Protein AF-A0A966MTU2-F1 (afdb_monomer_lite)

pLDDT: mean 88.61, std 11.37, range [44.19, 98.62]

Radius of gyration: 19.57 Å; chains: 1; bounding box: 51×42×56 Å

Secondary structure (DSSP, 8-state):
-HHHHHHTT--TTSHHHHHHHHHHHHHTT----TTTTGGG--TT--HHHHHHHHHHHHHHHHHHHHHTT-TT-HHHHHHHHHHHHHHHHHHTSHHHH--EEEETTEEEE-TT----BHHHHHHHHT-HHHHHHTHHHHHHHHHHHTSBPPSS--EEEETTEEEE-TTB--SBTT-STTHHHH-HHHHHHHHHHHHHHT-GGG-HHHHHHHHHHHHTB-TTS-B---TT----SS--TTTTTTS--S-TTGGGSS-HHHHHHHHHHHHHHHHHHHTT------

Structure (mmCIF, N/CA/C/O backbone):
data_AF-A0A966MTU2-F1
#
_entry.id   AF-A0A966MTU2-F1
#
loop_
_atom_site.group_PDB
_atom_site.id
_atom_site.type_symbol
_atom_site.label_atom_id
_atom_site.label_alt_id
_atom_site.label_comp_id
_atom_site.label_asym_id
_atom_site.label_entity_id
_atom_site.label_seq_id
_atom_site.pdbx_PDB_ins_code
_atom_site.Cartn_x
_atom_site.Cartn_y
_atom_site.Cartn_z
_atom_site.occupancy
_atom_site.B_iso_or_equiv
_atom_site.auth_seq_id
_atom_site.auth_comp_id
_atom_site.auth_asym_id
_atom_site.auth_atom_id
_atom_site.pdbx_PDB_model_num
ATOM 1 N N . ALA A 1 1 ? 9.196 10.355 0.618 1.00 82.88 1 ALA A N 1
ATOM 2 C CA . ALA A 1 1 ? 10.618 10.498 0.230 1.00 82.88 1 ALA A CA 1
ATOM 3 C C . ALA A 1 1 ? 11.445 9.242 0.524 1.00 82.88 1 ALA A C 1
ATOM 5 O O . ALA A 1 1 ? 11.932 8.662 -0.430 1.00 82.88 1 ALA A O 1
ATOM 6 N N . PHE A 1 2 ? 11.554 8.769 1.777 1.00 92.56 2 PHE A N 1
ATOM 7 C CA . PHE A 1 2 ? 12.393 7.607 2.150 1.00 92.56 2 PHE A CA 1
ATOM 8 C C . PHE A 1 2 ? 12.240 6.377 1.232 1.00 92.56 2 PHE A C 1
ATOM 10 O O . PHE A 1 2 ? 13.218 5.938 0.643 1.00 92.56 2 PHE A O 1
ATOM 17 N N . ARG A 1 3 ? 11.006 5.887 1.021 1.00 94.00 3 ARG A N 1
ATOM 18 C CA . ARG A 1 3 ? 10.719 4.767 0.099 1.00 94.00 3 ARG A CA 1
ATOM 19 C C . ARG A 1 3 ? 11.229 5.012 -1.327 1.00 94.00 3 ARG A C 1
ATOM 21 O O . ARG A 1 3 ? 11.766 4.109 -1.942 1.00 94.00 3 ARG A O 1
ATOM 28 N N . ARG A 1 4 ? 11.095 6.240 -1.839 1.00 91.88 4 ARG A N 1
ATOM 29 C CA . ARG A 1 4 ? 11.579 6.597 -3.180 1.00 91.88 4 ARG A CA 1
ATOM 30 C C . ARG A 1 4 ? 13.105 6.595 -3.245 1.00 91.88 4 ARG A C 1
ATOM 32 O O . ARG A 1 4 ? 13.660 6.170 -4.242 1.00 91.88 4 ARG A O 1
ATOM 39 N N . LEU A 1 5 ? 13.785 7.048 -2.190 1.00 92.31 5 LEU A N 1
ATOM 40 C CA . LEU A 1 5 ? 15.248 6.988 -2.125 1.00 92.31 5 LEU A CA 1
ATOM 41 C C . LEU A 1 5 ? 15.745 5.536 -2.147 1.00 92.31 5 LEU A C 1
ATOM 43 O O . LEU A 1 5 ? 16.709 5.252 -2.851 1.00 92.31 5 LEU A O 1
ATOM 47 N N . LEU A 1 6 ? 15.047 4.616 -1.466 1.00 92.50 6 LEU A N 1
ATOM 48 C CA . LEU A 1 6 ? 15.330 3.177 -1.570 1.00 92.50 6 LEU A CA 1
ATOM 49 C C . LEU A 1 6 ? 15.179 2.673 -3.012 1.00 92.50 6 LEU A C 1
ATOM 51 O O . LEU A 1 6 ? 16.058 1.980 -3.510 1.00 92.50 6 LEU A O 1
ATOM 55 N N . GLU A 1 7 ? 14.097 3.053 -3.695 1.00 91.62 7 GLU A N 1
ATOM 56 C CA . GLU A 1 7 ? 13.858 2.682 -5.100 1.00 91.62 7 GLU A CA 1
ATOM 57 C C . GLU A 1 7 ? 14.899 3.273 -6.063 1.00 91.62 7 GLU A C 1
ATOM 59 O O . GLU A 1 7 ? 15.238 2.657 -7.067 1.00 91.62 7 GLU A O 1
ATOM 64 N N . LEU A 1 8 ? 15.461 4.437 -5.729 1.00 90.44 8 LEU A N 1
ATOM 65 C CA . LEU A 1 8 ? 16.579 5.054 -6.446 1.00 90.44 8 LEU A CA 1
ATOM 66 C C . LEU A 1 8 ? 17.945 4.438 -6.090 1.00 90.44 8 LEU A C 1
ATOM 68 O O . LEU A 1 8 ? 18.969 4.923 -6.566 1.00 90.44 8 LEU A O 1
ATOM 72 N N . GLY A 1 9 ? 17.983 3.402 -5.248 1.00 89.88 9 GLY A N 1
ATOM 73 C CA . GLY A 1 9 ? 19.209 2.696 -4.877 1.00 89.88 9 GLY A CA 1
ATOM 74 C C . GLY A 1 9 ? 20.093 3.438 -3.873 1.00 89.88 9 GLY A C 1
ATOM 75 O O . GLY A 1 9 ? 21.284 3.143 -3.788 1.00 89.88 9 GLY A O 1
ATOM 76 N N . TRP A 1 10 ? 19.550 4.401 -3.118 1.00 92.00 10 TRP A N 1
ATOM 77 C CA . TRP A 1 10 ? 20.312 5.053 -2.052 1.00 92.00 10 TRP A CA 1
ATOM 78 C C . TRP A 1 10 ? 20.693 4.053 -0.962 1.00 92.00 10 TRP A C 1
ATOM 80 O O . TRP A 1 10 ? 19.855 3.281 -0.493 1.00 92.00 10 TRP A O 1
ATOM 90 N N . ASP A 1 11 ? 21.945 4.135 -0.513 1.00 92.62 11 ASP A N 1
ATOM 91 C CA . ASP A 1 11 ? 22.436 3.325 0.594 1.00 92.62 11 ASP A CA 1
ATOM 92 C C . ASP A 1 11 ? 21.661 3.639 1.882 1.00 92.62 11 ASP A C 1
ATOM 94 O O . ASP A 1 11 ? 21.541 4.790 2.314 1.00 92.62 11 ASP A O 1
ATOM 98 N N . ILE A 1 12 ? 21.145 2.588 2.511 1.00 91.56 12 ILE A N 1
ATOM 99 C CA . ILE A 1 12 ? 20.382 2.654 3.752 1.00 91.56 12 ILE A CA 1
ATOM 100 C C . ILE A 1 12 ? 21.222 3.121 4.947 1.00 91.56 12 ILE A C 1
ATOM 102 O O . ILE A 1 12 ? 20.670 3.680 5.901 1.00 91.56 12 ILE A O 1
ATOM 106 N N . GLU A 1 13 ? 22.542 2.946 4.882 1.00 92.69 13 GLU A N 1
ATOM 107 C CA . GLU A 1 13 ? 23.486 3.418 5.896 1.00 92.69 13 GLU A CA 1
ATOM 108 C C . GLU A 1 13 ? 23.979 4.851 5.629 1.00 92.69 13 GLU A C 1
ATOM 110 O O . GLU A 1 13 ? 24.727 5.414 6.432 1.00 92.69 13 GLU A O 1
ATOM 115 N N . ALA A 1 14 ? 23.516 5.507 4.556 1.00 93.50 14 ALA A N 1
ATOM 116 C CA . ALA A 1 14 ? 23.824 6.913 4.318 1.00 93.50 14 ALA A CA 1
ATOM 117 C C . ALA A 1 14 ? 23.303 7.798 5.476 1.00 93.50 14 ALA A C 1
ATOM 119 O O . ALA A 1 14 ? 22.197 7.567 5.979 1.00 93.50 14 ALA A O 1
ATOM 120 N N . PRO A 1 15 ? 24.013 8.873 5.879 1.00 92.44 15 PRO A N 1
ATOM 121 C CA . PRO A 1 15 ? 23.653 9.670 7.060 1.00 92.44 15 PRO A CA 1
ATOM 122 C C . PRO A 1 15 ? 22.199 10.173 7.092 1.00 92.44 15 PRO A C 1
ATOM 124 O O . PRO A 1 15 ? 21.544 10.123 8.136 1.00 92.44 15 PRO A O 1
ATOM 127 N N . GLY A 1 16 ? 21.665 10.615 5.947 1.00 90.12 16 GLY A N 1
ATOM 128 C CA . GLY A 1 16 ? 20.267 11.052 5.829 1.00 90.12 16 GLY A CA 1
ATOM 129 C C . GLY A 1 16 ? 19.257 9.906 5.974 1.00 90.12 16 GLY A C 1
ATOM 130 O O . GLY A 1 16 ? 18.207 10.072 6.608 1.00 90.12 16 GLY A O 1
ATOM 131 N N . MET A 1 17 ? 19.596 8.721 5.461 1.00 94.19 17 MET A N 1
ATOM 132 C CA . MET A 1 17 ? 18.783 7.511 5.603 1.00 94.19 17 MET A CA 1
ATOM 133 C C . MET A 1 17 ? 18.789 7.024 7.054 1.00 94.19 17 MET A C 1
ATOM 135 O O . MET A 1 17 ? 17.722 6.748 7.602 1.00 94.19 17 MET A O 1
ATOM 139 N N . LEU A 1 18 ? 19.942 7.049 7.730 1.00 93.94 18 LEU A N 1
ATOM 140 C CA . LEU A 1 18 ? 20.069 6.740 9.159 1.00 93.94 18 LEU A CA 1
ATOM 141 C C . LEU A 1 18 ? 19.229 7.665 10.041 1.00 93.94 18 LEU A C 1
ATOM 143 O O . LEU A 1 18 ? 18.520 7.201 10.940 1.00 93.94 18 LEU A O 1
ATOM 147 N N . ALA A 1 19 ? 19.301 8.976 9.799 1.00 91.19 19 ALA A N 1
ATOM 148 C CA . ALA A 1 19 ? 18.514 9.958 10.537 1.00 91.19 19 ALA A CA 1
ATOM 149 C C . ALA A 1 19 ? 17.012 9.696 10.382 1.00 91.19 19 ALA A C 1
ATOM 151 O O . ALA A 1 19 ? 16.299 9.618 11.383 1.00 91.19 19 ALA A O 1
ATOM 152 N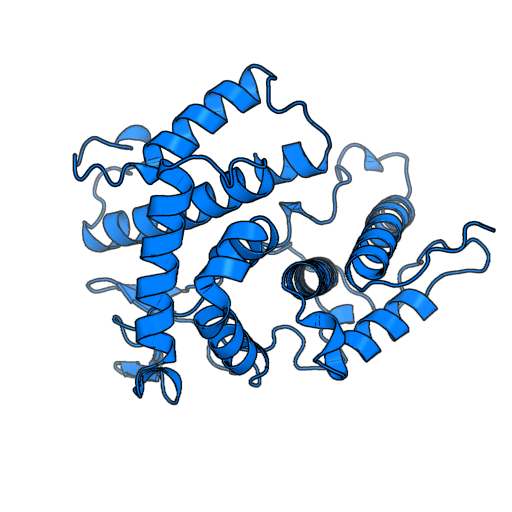 N . THR A 1 20 ? 16.562 9.464 9.148 1.00 92.06 20 THR A N 1
ATOM 153 C CA . THR A 1 20 ? 15.157 9.164 8.851 1.00 92.06 20 THR A CA 1
ATOM 154 C C . THR A 1 20 ? 14.726 7.838 9.478 1.00 92.06 20 THR A C 1
ATOM 156 O O . THR A 1 20 ? 13.697 7.781 10.145 1.00 92.06 20 THR A O 1
ATOM 159 N N . ARG A 1 21 ? 15.543 6.784 9.364 1.00 93.75 21 ARG A N 1
ATOM 160 C CA . ARG A 1 21 ? 15.293 5.460 9.955 1.00 93.75 21 ARG A CA 1
ATOM 161 C C . ARG A 1 21 ? 15.041 5.538 11.459 1.00 93.75 21 ARG A C 1
ATOM 163 O O . ARG A 1 21 ? 14.124 4.891 11.959 1.00 93.75 21 ARG A O 1
ATOM 170 N N . ARG A 1 22 ? 15.818 6.348 12.190 1.00 90.69 22 ARG A N 1
ATOM 171 C CA . ARG A 1 22 ? 15.606 6.559 13.634 1.00 90.69 22 ARG A CA 1
ATOM 172 C C . ARG A 1 22 ? 14.228 7.147 13.927 1.00 90.69 22 ARG A C 1
ATOM 174 O O . ARG A 1 22 ? 13.573 6.683 14.853 1.00 90.69 22 ARG A O 1
ATOM 181 N N . VAL A 1 23 ? 13.786 8.128 13.141 1.00 89.31 23 VAL A N 1
ATOM 182 C CA . VAL A 1 23 ? 12.443 8.717 13.275 1.00 89.31 23 VAL A CA 1
ATOM 183 C C . VAL A 1 23 ? 11.366 7.674 12.970 1.00 89.31 23 VAL A C 1
ATOM 185 O O . VAL A 1 23 ? 10.443 7.513 13.762 1.00 89.31 23 VAL A O 1
ATOM 188 N N . LEU A 1 24 ? 11.521 6.894 11.896 1.00 92.88 24 LEU A N 1
ATOM 189 C CA . LEU A 1 24 ? 10.568 5.839 11.534 1.00 92.88 24 LEU A CA 1
ATOM 190 C C . LEU A 1 24 ? 10.413 4.790 12.643 1.00 92.88 24 LEU A C 1
ATOM 192 O O . LEU A 1 24 ? 9.293 4.438 12.998 1.00 92.88 24 LEU A O 1
ATOM 196 N N . PHE A 1 25 ? 11.510 4.324 13.245 1.00 92.81 25 PHE A N 1
ATOM 197 C CA . PHE A 1 25 ? 11.422 3.375 14.359 1.00 92.81 25 PHE A CA 1
ATOM 198 C C . PHE A 1 25 ? 10.803 3.978 15.622 1.00 92.81 25 PHE A C 1
ATOM 200 O O . PHE A 1 25 ? 10.122 3.262 16.353 1.00 92.81 25 PHE A O 1
ATOM 207 N N . ARG A 1 26 ? 11.010 5.275 15.883 1.00 88.62 26 ARG A N 1
ATOM 208 C CA . ARG A 1 26 ? 10.341 5.968 16.996 1.00 88.62 26 ARG A CA 1
ATOM 209 C C . ARG A 1 26 ? 8.828 6.004 16.806 1.00 88.62 26 ARG A C 1
ATOM 211 O O . ARG A 1 26 ? 8.109 5.793 17.775 1.00 88.62 26 ARG A O 1
ATOM 218 N N . LEU A 1 27 ? 8.342 6.181 15.573 1.00 88.69 27 LEU A N 1
ATOM 219 C CA . LEU A 1 27 ? 6.905 6.125 15.279 1.00 88.69 27 LEU A CA 1
ATOM 220 C C . LEU A 1 27 ? 6.289 4.785 15.716 1.00 88.69 27 LEU A C 1
ATOM 222 O O . LEU A 1 27 ? 5.199 4.768 16.290 1.00 88.69 27 LEU A O 1
ATOM 226 N N . LEU A 1 28 ? 7.005 3.673 15.518 1.00 90.62 28 LEU A N 1
ATOM 227 C CA . LEU A 1 28 ? 6.513 2.327 15.841 1.00 90.62 28 LEU A CA 1
ATOM 228 C C . LEU A 1 28 ? 6.396 2.024 17.340 1.00 90.62 28 LEU A C 1
ATOM 230 O O . LEU A 1 28 ? 5.728 1.054 17.704 1.00 90.62 28 LEU A O 1
ATOM 234 N N . ALA A 1 29 ? 7.036 2.821 18.200 1.00 77.62 29 ALA A N 1
ATOM 235 C CA . ALA A 1 29 ? 7.094 2.566 19.637 1.00 77.62 29 ALA A CA 1
ATOM 236 C C . ALA A 1 29 ? 5.737 2.719 20.351 1.00 77.62 29 ALA A C 1
ATOM 238 O O . ALA A 1 29 ? 5.632 2.317 21.501 1.00 77.62 29 ALA A O 1
ATOM 239 N N . GLU A 1 30 ? 4.710 3.266 19.681 1.00 66.88 30 GLU A N 1
ATOM 240 C CA . GLU A 1 30 ? 3.389 3.555 20.274 1.00 66.88 30 GLU A CA 1
ATOM 241 C C . GLU A 1 30 ? 3.473 4.310 21.606 1.00 66.88 30 GLU A C 1
ATOM 243 O O . GLU A 1 30 ? 2.631 4.142 22.484 1.00 66.88 30 GLU A O 1
ATOM 248 N N . ASP A 1 31 ? 4.469 5.190 21.734 1.00 64.56 31 ASP A N 1
ATOM 249 C CA . ASP A 1 31 ? 4.516 6.095 22.870 1.00 64.56 31 ASP A CA 1
ATOM 250 C C . ASP A 1 31 ? 3.248 6.961 22.861 1.00 64.56 31 ASP A C 1
ATOM 252 O O . ASP A 1 31 ? 2.886 7.568 21.839 1.00 64.56 31 ASP A O 1
ATOM 256 N N . ASN A 1 32 ? 2.549 6.938 23.993 1.00 56.75 32 ASN A N 1
ATOM 257 C CA . ASN A 1 32 ? 1.363 7.745 24.241 1.00 56.75 32 ASN A CA 1
ATOM 258 C C . ASN A 1 32 ? 1.737 9.137 24.746 1.00 56.75 32 ASN A C 1
ATOM 260 O O . ASN A 1 32 ? 0.838 9.951 24.956 1.00 56.75 32 ASN A O 1
ATOM 264 N N . ASP A 1 33 ? 3.032 9.417 24.933 1.00 61.00 33 ASP A N 1
ATOM 265 C CA . ASP A 1 33 ? 3.508 10.741 25.283 1.00 61.00 33 ASP A CA 1
ATOM 266 C C . ASP A 1 33 ? 2.945 11.767 24.274 1.00 61.00 33 ASP A C 1
ATOM 268 O O . ASP A 1 33 ? 3.196 11.681 23.060 1.00 61.00 33 ASP A O 1
ATOM 272 N N . PRO A 1 34 ? 2.138 12.740 24.737 1.00 55.12 34 PRO A N 1
ATOM 273 C CA . PRO A 1 34 ? 1.573 13.767 23.870 1.00 55.12 34 PRO A CA 1
ATOM 274 C C . PRO A 1 34 ? 2.664 14.605 23.191 1.00 55.12 34 PRO A C 1
ATOM 276 O O . PRO A 1 34 ? 2.407 15.173 22.125 1.00 55.12 34 PRO A O 1
ATOM 279 N N . THR A 1 35 ? 3.875 14.635 23.758 1.00 59.03 35 THR A N 1
ATOM 280 C CA . THR A 1 35 ? 5.053 15.314 23.214 1.00 59.03 35 THR A CA 1
ATOM 281 C C . THR A 1 35 ? 5.800 14.499 22.158 1.00 59.03 35 THR A C 1
ATOM 283 O O . THR A 1 35 ? 6.556 15.078 21.376 1.00 59.03 35 THR A O 1
ATOM 286 N N . LEU A 1 36 ? 5.564 13.183 22.062 1.00 60.16 36 LEU A N 1
ATOM 287 C CA . LEU A 1 36 ? 6.135 12.368 20.994 1.00 60.16 36 LEU A CA 1
ATOM 288 C C . LEU A 1 36 ? 5.567 12.863 19.656 1.00 60.16 36 LEU A C 1
ATOM 290 O O . LEU A 1 36 ? 4.357 12.799 19.430 1.00 60.16 36 LEU A O 1
ATOM 294 N N . LEU A 1 37 ? 6.441 13.342 18.765 1.00 62.06 37 LEU A N 1
ATOM 295 C CA . LEU A 1 37 ? 6.080 14.006 17.505 1.00 62.06 37 LEU A CA 1
ATOM 296 C C . LEU A 1 37 ? 5.418 15.380 17.687 1.00 62.06 37 LEU A C 1
ATOM 298 O O . LEU A 1 37 ? 4.658 15.806 16.816 1.00 62.06 37 LEU A O 1
ATOM 302 N N . ALA A 1 38 ? 5.666 16.082 18.797 1.00 59.91 38 ALA A N 1
ATOM 303 C CA . ALA A 1 38 ? 5.213 17.464 18.973 1.00 59.91 38 ALA A CA 1
ATOM 304 C C . ALA A 1 38 ? 5.687 18.373 17.830 1.00 59.91 38 ALA A C 1
ATOM 306 O O . ALA A 1 38 ? 4.968 19.284 17.435 1.00 59.91 38 ALA A O 1
ATOM 307 N N . GLU A 1 39 ? 6.848 18.082 17.240 1.00 59.19 39 GLU A N 1
ATOM 308 C CA . GLU A 1 39 ? 7.370 18.761 16.054 1.00 59.19 39 GLU A CA 1
ATOM 309 C C . GLU A 1 39 ? 6.503 18.576 14.799 1.00 59.19 39 GLU A C 1
ATOM 311 O O . GLU A 1 39 ? 6.594 19.372 13.867 1.00 59.19 39 GLU A O 1
ATOM 316 N N . LEU A 1 40 ? 5.659 17.540 14.774 1.00 62.56 40 LEU A N 1
ATOM 317 C CA . LEU A 1 40 ? 4.684 17.279 13.716 1.00 62.56 40 LEU A CA 1
ATOM 318 C C . LEU A 1 40 ? 3.262 17.701 14.110 1.00 62.56 40 LEU A C 1
ATOM 320 O O . LEU A 1 40 ? 2.347 17.466 13.326 1.00 62.56 40 LEU A O 1
ATOM 324 N N . ARG A 1 41 ? 3.055 18.277 15.306 1.00 67.12 41 ARG A N 1
ATOM 325 C CA . ARG A 1 41 ? 1.744 18.726 15.792 1.00 67.12 41 ARG A CA 1
ATOM 326 C C . ARG A 1 41 ? 1.536 20.206 15.440 1.00 67.12 41 ARG A C 1
ATOM 328 O O . ARG A 1 41 ? 2.211 21.059 16.019 1.00 67.12 41 ARG A O 1
ATOM 335 N N . PRO A 1 42 ? 0.595 20.542 14.545 1.00 58.84 42 PRO A N 1
ATOM 336 C CA . PRO A 1 42 ? 0.178 21.922 14.340 1.00 58.84 42 PRO A CA 1
ATOM 337 C C . PRO A 1 42 ? -0.445 22.518 15.619 1.00 58.84 42 PRO A C 1
ATOM 339 O O . PRO A 1 42 ? -1.060 21.800 16.416 1.00 58.84 42 PRO A O 1
ATOM 342 N N . PRO A 1 43 ? -0.288 23.831 15.861 1.00 58.50 43 PRO A N 1
ATOM 343 C CA . PRO A 1 43 ? -0.911 24.489 17.004 1.00 58.50 43 PRO A CA 1
ATOM 344 C C . PRO A 1 43 ? -2.439 24.549 16.843 1.00 58.50 43 PRO A C 1
ATOM 346 O O . PRO A 1 43 ? -2.930 25.011 15.819 1.00 58.50 43 PRO A O 1
ATOM 349 N N . GLY A 1 44 ? -3.182 24.153 17.885 1.00 65.50 44 GLY A N 1
ATOM 350 C CA . GLY A 1 44 ? -4.650 24.261 17.932 1.00 65.50 44 GLY A CA 1
ATOM 351 C C . GLY A 1 44 ? -5.432 23.049 17.411 1.00 65.50 44 GLY A C 1
ATOM 352 O O . GLY A 1 44 ? -6.649 23.142 17.296 1.00 65.50 44 GLY A O 1
ATOM 353 N N . ASP A 1 45 ? -4.760 21.932 17.124 1.00 74.88 45 ASP A N 1
ATOM 354 C CA . ASP A 1 45 ? -5.402 20.756 16.529 1.00 74.88 45 ASP A CA 1
ATOM 355 C C . ASP A 1 45 ? -6.234 19.910 17.506 1.00 74.88 45 ASP A C 1
ATOM 357 O O . ASP A 1 45 ? -5.841 19.667 18.655 1.00 74.88 45 ASP A O 1
ATOM 361 N N . ASP A 1 46 ? -7.344 19.403 16.964 1.00 84.69 46 ASP A N 1
ATOM 362 C CA . ASP A 1 46 ? -8.270 18.435 17.552 1.00 84.69 46 ASP A CA 1
ATOM 363 C C . ASP A 1 46 ? -7.588 17.087 17.864 1.00 84.69 46 ASP A C 1
ATOM 365 O O . ASP A 1 46 ? -6.835 16.539 17.051 1.00 84.69 46 ASP A O 1
ATOM 369 N N . GLU A 1 47 ? -7.844 16.536 19.054 1.00 82.88 47 GLU A N 1
ATOM 370 C CA . GLU A 1 47 ? -7.162 15.330 19.536 1.00 82.88 47 GLU A CA 1
ATOM 371 C C . GLU A 1 47 ? -7.464 14.075 18.706 1.00 82.88 47 GLU A C 1
ATOM 373 O O . GLU A 1 47 ? -6.570 13.234 18.531 1.00 82.88 47 GLU A O 1
ATOM 378 N N . ASP A 1 48 ? -8.677 13.941 18.167 1.00 85.81 48 ASP A N 1
ATOM 379 C CA . ASP A 1 48 ? -9.059 12.777 17.366 1.00 85.81 48 ASP A CA 1
ATOM 380 C C . ASP A 1 48 ? -8.368 12.811 16.001 1.00 85.81 48 ASP A C 1
ATOM 382 O O . ASP A 1 48 ? -7.847 11.786 15.544 1.00 85.81 48 ASP A O 1
ATOM 386 N N . LEU A 1 49 ? -8.255 13.995 15.390 1.00 84.38 49 LEU A N 1
ATOM 387 C CA . LEU A 1 49 ? -7.498 14.182 14.148 1.00 84.38 49 LEU A CA 1
ATOM 388 C C . LEU A 1 49 ? -6.005 13.898 14.344 1.00 84.38 49 LEU A C 1
ATOM 390 O O . LEU A 1 49 ? -5.395 13.210 13.519 1.00 84.38 49 LEU A O 1
ATOM 394 N N . VAL A 1 50 ? -5.414 14.351 15.455 1.00 83.88 50 VAL A N 1
ATOM 395 C CA . VAL A 1 50 ? -4.005 14.061 15.777 1.00 83.88 50 VAL A CA 1
ATOM 396 C C . VAL A 1 50 ? -3.795 12.562 15.976 1.00 83.88 50 VAL A C 1
ATOM 398 O O . VAL A 1 50 ? -2.832 11.995 15.448 1.00 83.88 50 VAL A O 1
ATOM 401 N N . ARG A 1 51 ? -4.684 11.890 16.717 1.00 83.25 51 ARG A N 1
ATOM 402 C CA . ARG A 1 51 ? -4.600 10.439 16.939 1.00 83.25 51 ARG A CA 1
ATOM 403 C C . ARG A 1 51 ? -4.701 9.678 15.619 1.00 83.25 51 ARG A C 1
ATOM 405 O O . ARG A 1 51 ? -3.876 8.795 15.374 1.00 83.25 51 ARG A O 1
ATOM 412 N N . HIS A 1 52 ? -5.653 10.051 14.766 1.00 86.56 52 HIS A N 1
ATOM 413 C CA . HIS A 1 52 ? -5.834 9.474 13.433 1.00 86.56 52 HIS A CA 1
ATOM 414 C C . HIS A 1 52 ? -4.591 9.659 12.558 1.00 86.56 52 HIS A C 1
ATOM 416 O O . HIS A 1 52 ? -4.018 8.684 12.071 1.00 86.56 52 HIS A O 1
ATOM 422 N N . GLY A 1 53 ? -4.091 10.892 12.442 1.00 86.69 53 GLY A N 1
ATOM 423 C CA . GLY A 1 53 ? -2.882 11.199 11.676 1.00 86.69 53 GLY A CA 1
ATOM 424 C C . GLY A 1 53 ? -1.655 10.425 12.165 1.00 86.69 53 GLY A C 1
ATOM 425 O O . GLY A 1 53 ? -0.891 9.889 11.360 1.00 86.69 53 GLY A O 1
ATOM 426 N N . ARG A 1 54 ? -1.484 10.276 13.486 1.00 85.19 54 ARG A N 1
ATOM 427 C CA . ARG A 1 54 ? -0.401 9.464 14.068 1.00 85.19 54 ARG A CA 1
ATOM 428 C C . ARG A 1 54 ? -0.517 7.991 13.682 1.00 85.19 54 ARG A C 1
ATOM 430 O O . ARG A 1 54 ? 0.505 7.379 13.382 1.00 85.19 54 ARG A O 1
ATOM 437 N N . LEU A 1 55 ? -1.717 7.410 13.677 1.00 87.00 55 LEU A N 1
ATOM 438 C CA . LEU A 1 55 ? -1.916 6.022 13.239 1.00 87.00 55 LEU A CA 1
ATOM 439 C C . LEU A 1 55 ? -1.510 5.838 11.772 1.00 87.00 55 LEU A C 1
ATOM 441 O O . LEU A 1 55 ? -0.747 4.919 11.470 1.00 87.00 55 LEU A O 1
ATOM 445 N N . LEU A 1 56 ? -1.900 6.765 10.896 1.00 90.12 56 LEU A N 1
ATOM 446 C CA . LEU A 1 56 ? -1.493 6.750 9.487 1.00 90.12 56 LEU A CA 1
ATOM 447 C C . LEU A 1 56 ? 0.025 6.854 9.314 1.00 90.12 56 LEU A C 1
ATOM 449 O O . LEU A 1 56 ? 0.622 6.099 8.545 1.00 90.12 56 LEU A O 1
ATOM 453 N N . LEU A 1 57 ? 0.678 7.747 10.064 1.00 90.00 57 LEU A N 1
ATOM 454 C CA . LEU A 1 57 ? 2.137 7.881 10.036 1.00 90.00 57 LEU A CA 1
ATOM 455 C C . LEU A 1 57 ? 2.842 6.608 10.515 1.00 90.00 57 LEU A C 1
ATOM 457 O O . LEU A 1 57 ? 3.879 6.243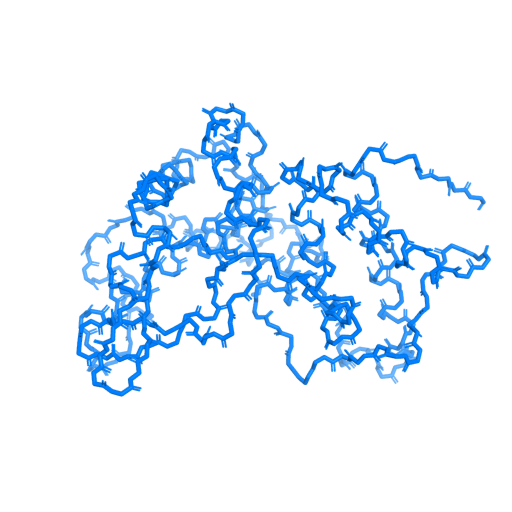 9.960 1.00 90.00 57 LEU A O 1
ATOM 461 N N . ARG A 1 58 ? 2.285 5.906 11.508 1.00 91.44 58 ARG A N 1
ATOM 462 C CA . ARG A 1 58 ? 2.818 4.620 11.989 1.00 91.44 58 ARG A CA 1
ATOM 463 C C . ARG A 1 58 ? 2.710 3.531 10.931 1.00 91.44 58 ARG A C 1
ATOM 465 O O . ARG A 1 58 ? 3.684 2.815 10.711 1.00 91.44 58 ARG A O 1
ATOM 472 N N . GLU A 1 59 ? 1.575 3.440 10.245 1.00 94.31 59 GLU A N 1
ATOM 473 C CA . GLU A 1 59 ? 1.398 2.516 9.119 1.00 94.31 59 GLU A CA 1
ATOM 474 C C . GLU A 1 59 ? 2.378 2.808 7.985 1.00 94.31 59 GLU A C 1
ATOM 476 O O . GLU A 1 59 ? 3.068 1.909 7.497 1.00 94.31 59 GLU A O 1
ATOM 481 N N . ALA A 1 60 ? 2.507 4.080 7.607 1.00 94.62 60 ALA A N 1
ATOM 482 C CA . ALA A 1 60 ? 3.452 4.510 6.587 1.00 94.62 60 ALA A CA 1
ATOM 483 C C . ALA A 1 60 ? 4.911 4.223 6.989 1.00 94.62 60 ALA A C 1
ATOM 485 O O . ALA A 1 60 ? 5.715 3.822 6.143 1.00 94.62 60 ALA A O 1
ATOM 486 N N . ALA A 1 61 ? 5.257 4.381 8.270 1.00 95.50 61 ALA A N 1
ATOM 487 C CA . ALA A 1 61 ? 6.584 4.072 8.791 1.00 95.50 61 ALA A CA 1
ATOM 488 C C . ALA A 1 61 ? 6.879 2.571 8.785 1.00 95.50 61 ALA A C 1
ATOM 490 O O . ALA A 1 61 ? 7.962 2.170 8.357 1.00 95.50 61 ALA A O 1
ATOM 491 N N . ALA A 1 62 ? 5.915 1.745 9.195 1.00 97.19 62 ALA A N 1
ATOM 492 C CA . ALA A 1 62 ? 6.034 0.293 9.140 1.00 97.19 62 ALA A CA 1
ATOM 493 C C . ALA A 1 62 ? 6.230 -0.188 7.693 1.00 97.19 62 ALA A C 1
ATOM 495 O O . ALA A 1 62 ? 7.153 -0.947 7.408 1.00 97.19 62 ALA A O 1
ATOM 496 N N . CYS A 1 63 ? 5.446 0.353 6.756 1.00 97.12 63 CYS A N 1
ATOM 497 C CA . CYS A 1 63 ? 5.611 0.138 5.319 1.00 97.12 63 CYS A CA 1
ATOM 498 C C . CYS A 1 63 ? 7.018 0.506 4.821 1.00 97.12 63 CYS A C 1
ATOM 500 O O . CYS A 1 63 ? 7.661 -0.291 4.137 1.00 97.12 63 CYS A O 1
ATOM 502 N N . ALA A 1 64 ? 7.521 1.688 5.183 1.00 97.00 64 ALA A N 1
ATOM 503 C CA . ALA A 1 64 ? 8.844 2.147 4.769 1.00 97.00 64 ALA A CA 1
ATOM 504 C C . ALA A 1 64 ? 9.981 1.273 5.326 1.00 97.00 64 ALA A C 1
ATOM 506 O O . ALA A 1 64 ? 10.927 0.971 4.602 1.00 97.00 64 ALA A O 1
ATOM 507 N N . LEU A 1 65 ? 9.885 0.854 6.591 1.00 97.81 65 LEU A N 1
ATOM 508 C CA . LEU A 1 65 ? 10.875 -0.005 7.247 1.00 97.81 65 LEU A CA 1
ATOM 509 C C . LEU A 1 65 ? 10.853 -1.440 6.706 1.00 97.81 65 LEU A C 1
ATOM 511 O O . LEU A 1 65 ? 11.916 -2.029 6.519 1.00 97.81 65 LEU A O 1
ATOM 515 N N . ALA A 1 66 ? 9.670 -1.977 6.398 1.00 97.94 66 ALA A N 1
ATOM 516 C CA . ALA A 1 66 ? 9.528 -3.266 5.728 1.00 97.94 66 ALA A CA 1
ATOM 517 C C . ALA A 1 66 ? 10.204 -3.255 4.352 1.00 97.94 66 ALA A C 1
ATOM 519 O O . ALA A 1 66 ? 11.028 -4.119 4.067 1.00 97.94 66 ALA A O 1
ATOM 520 N N . GLN A 1 67 ? 9.935 -2.234 3.529 1.00 96.19 67 GLN A N 1
ATOM 521 C CA . GLN A 1 67 ? 10.578 -2.088 2.217 1.00 96.19 67 GLN A CA 1
ATOM 522 C C . GLN A 1 67 ? 12.105 -1.952 2.317 1.00 96.19 67 GLN A C 1
ATOM 524 O O . GLN A 1 67 ? 12.821 -2.430 1.442 1.00 96.19 67 GLN A O 1
ATOM 529 N N . ALA A 1 68 ? 12.601 -1.357 3.402 1.00 96.62 68 ALA A N 1
ATOM 530 C CA . ALA A 1 68 ? 14.022 -1.259 3.728 1.00 96.62 68 ALA A CA 1
ATOM 531 C C . ALA A 1 68 ? 14.661 -2.572 4.237 1.00 96.62 68 ALA A C 1
ATOM 533 O O . ALA A 1 68 ? 15.861 -2.589 4.501 1.00 96.62 68 ALA A O 1
ATOM 534 N N . GLY A 1 69 ? 13.899 -3.660 4.389 1.00 96.31 69 GLY A N 1
ATOM 535 C CA . GLY A 1 69 ? 14.423 -4.972 4.784 1.00 96.31 69 GLY A CA 1
ATOM 536 C C . GLY A 1 69 ? 14.494 -5.223 6.293 1.00 96.31 69 GLY A C 1
ATOM 537 O O . GLY A 1 69 ? 15.118 -6.192 6.715 1.00 96.31 69 GLY A O 1
ATOM 538 N N . PHE A 1 70 ? 13.839 -4.408 7.127 1.00 97.12 70 PHE A N 1
ATOM 539 C CA . PHE A 1 70 ? 13.854 -4.576 8.591 1.00 97.12 70 PHE A CA 1
ATOM 540 C C . PHE A 1 70 ? 12.817 -5.572 9.129 1.00 97.12 70 PHE A C 1
ATOM 542 O O . PHE A 1 70 ? 12.393 -5.453 10.276 1.00 97.12 70 PHE A O 1
ATOM 549 N N . GLU A 1 71 ? 12.394 -6.559 8.336 1.00 97.25 71 GLU A N 1
ATOM 550 C CA . GLU A 1 71 ? 11.362 -7.539 8.715 1.00 97.25 71 GLU A CA 1
ATOM 551 C C . GLU A 1 71 ? 11.646 -8.259 10.050 1.00 97.25 71 GLU A C 1
ATOM 553 O O . GLU A 1 71 ? 10.718 -8.608 10.785 1.00 97.25 71 GLU A O 1
ATOM 558 N N . SER A 1 72 ? 12.918 -8.492 10.370 1.00 96.38 72 SER A N 1
ATOM 559 C CA . SER A 1 72 ? 13.343 -9.165 11.600 1.00 96.38 72 SER A CA 1
ATOM 560 C C . SER A 1 72 ? 13.361 -8.254 12.833 1.00 96.38 72 SER A C 1
ATOM 562 O O . SER A 1 72 ? 13.498 -8.761 13.947 1.00 96.38 72 SER A O 1
ATOM 564 N N . ASP A 1 73 ? 13.200 -6.933 12.681 1.00 97.00 73 ASP A N 1
ATOM 565 C CA . ASP A 1 73 ? 13.205 -6.001 13.811 1.00 97.00 73 ASP A CA 1
ATOM 566 C C . ASP A 1 73 ? 11.936 -6.186 14.670 1.00 97.00 73 ASP A C 1
ATOM 568 O O . ASP A 1 73 ? 10.817 -6.043 14.160 1.00 97.00 73 ASP A O 1
ATOM 572 N N . PRO A 1 74 ? 12.063 -6.447 15.986 1.00 95.62 74 PRO A N 1
ATOM 573 C CA . PRO A 1 74 ? 10.915 -6.691 16.859 1.00 95.62 74 PRO A CA 1
ATOM 574 C C . PRO A 1 74 ? 9.892 -5.551 16.893 1.00 95.62 74 PRO A C 1
ATOM 576 O O . PRO A 1 74 ? 8.700 -5.805 17.068 1.00 95.62 74 PRO A O 1
ATOM 579 N N . ARG A 1 75 ? 10.322 -4.295 16.706 1.00 95.06 75 ARG A N 1
ATOM 580 C CA . ARG A 1 75 ? 9.416 -3.134 16.701 1.00 95.06 75 ARG A CA 1
ATOM 581 C C . ARG A 1 75 ? 8.548 -3.136 15.453 1.00 95.06 75 ARG A C 1
ATOM 583 O O . ARG A 1 75 ? 7.347 -2.892 15.555 1.00 95.06 75 ARG A O 1
ATOM 590 N N . LEU A 1 76 ? 9.139 -3.457 14.297 1.00 97.25 76 LEU A N 1
ATOM 591 C CA . LEU A 1 76 ? 8.385 -3.625 13.057 1.00 97.25 76 LEU A CA 1
ATOM 592 C C . LEU A 1 76 ? 7.431 -4.810 13.158 1.00 97.25 76 LEU A C 1
ATOM 594 O O . LEU A 1 76 ? 6.252 -4.648 12.858 1.00 97.25 76 LEU A O 1
ATOM 598 N N . ARG A 1 77 ? 7.893 -5.968 13.643 1.00 97.12 77 ARG A N 1
ATOM 599 C CA . ARG A 1 77 ? 7.023 -7.143 13.818 1.00 97.12 77 ARG A CA 1
ATOM 600 C C . ARG A 1 77 ? 5.869 -6.873 14.778 1.00 97.12 77 ARG A C 1
ATOM 602 O O . ARG A 1 77 ? 4.741 -7.253 14.488 1.00 97.12 77 ARG A O 1
ATOM 609 N N . GLY A 1 78 ? 6.127 -6.177 15.885 1.00 96.06 78 GLY A N 1
ATOM 610 C CA . GLY A 1 78 ? 5.090 -5.769 16.831 1.00 96.06 78 GLY A CA 1
ATOM 611 C C . GLY A 1 78 ? 4.050 -4.843 16.195 1.00 96.06 78 GLY A C 1
ATOM 612 O O . GLY A 1 78 ? 2.852 -5.076 16.348 1.00 96.06 78 GLY A O 1
ATOM 613 N N . ALA A 1 79 ? 4.489 -3.830 15.441 1.00 95.94 79 ALA A N 1
ATOM 614 C CA . ALA A 1 79 ? 3.588 -2.932 14.716 1.00 95.94 79 ALA A CA 1
ATOM 615 C C . ALA A 1 79 ? 2.781 -3.669 13.634 1.00 95.94 79 ALA A C 1
ATOM 617 O O . ALA A 1 79 ? 1.563 -3.507 13.557 1.00 95.94 79 ALA A O 1
ATOM 618 N N . ALA A 1 80 ? 3.438 -4.525 12.848 1.00 97.81 80 ALA A N 1
ATOM 619 C CA . ALA A 1 80 ? 2.800 -5.343 11.823 1.00 97.81 80 ALA A CA 1
ATOM 620 C C . ALA A 1 80 ? 1.750 -6.283 12.426 1.00 97.81 80 ALA A C 1
ATOM 622 O O . ALA A 1 80 ? 0.650 -6.388 11.891 1.00 97.81 80 ALA A O 1
ATOM 623 N N . ARG A 1 81 ? 2.047 -6.907 13.574 1.00 97.81 81 ARG A N 1
ATOM 624 C CA . ARG A 1 81 ? 1.107 -7.784 14.280 1.00 97.81 81 ARG A CA 1
ATOM 625 C C . ARG A 1 81 ? -0.146 -7.039 14.719 1.00 97.81 81 ARG A C 1
ATOM 627 O O . ARG A 1 81 ? -1.239 -7.503 14.430 1.00 97.81 81 ARG A O 1
ATOM 634 N N . ARG A 1 82 ? -0.004 -5.864 15.338 1.00 95.81 82 ARG A N 1
ATOM 635 C CA . ARG A 1 82 ? -1.158 -5.043 15.746 1.00 95.81 82 ARG A CA 1
ATOM 636 C C . ARG A 1 82 ? -1.996 -4.592 14.552 1.00 95.81 82 ARG A C 1
ATOM 638 O O . ARG A 1 82 ? -3.219 -4.581 14.642 1.00 95.81 82 ARG A O 1
ATOM 645 N N . LEU A 1 83 ? -1.353 -4.236 13.438 1.00 96.38 83 LEU A N 1
ATOM 646 C CA . LEU A 1 83 ? -2.054 -3.878 12.204 1.00 96.38 83 LEU A CA 1
ATOM 647 C C . LEU A 1 83 ? -2.839 -5.052 11.632 1.00 96.38 83 LEU A C 1
ATOM 649 O O . LEU A 1 83 ? -4.026 -4.905 11.350 1.00 96.38 83 LEU A O 1
ATOM 653 N N . VAL A 1 84 ? -2.193 -6.211 11.507 1.00 98.25 84 VAL A N 1
ATOM 654 C CA . VAL A 1 84 ? -2.845 -7.437 11.048 1.00 98.25 84 VAL A CA 1
ATOM 655 C C . VAL A 1 84 ? -3.999 -7.806 11.964 1.00 98.25 84 VAL A C 1
ATOM 657 O O . VAL A 1 84 ? -5.085 -8.014 11.454 1.00 98.25 84 VAL A O 1
ATOM 660 N N . ASP A 1 85 ? -3.822 -7.805 13.284 1.00 97.81 85 ASP A N 1
ATOM 661 C CA . ASP A 1 85 ? -4.884 -8.182 14.223 1.00 97.81 85 ASP A CA 1
ATOM 662 C C . ASP A 1 85 ? -6.114 -7.260 14.104 1.00 97.81 85 ASP A C 1
ATOM 664 O O . ASP A 1 85 ? -7.247 -7.743 14.098 1.00 97.81 85 ASP A O 1
ATOM 668 N N . ARG A 1 86 ? -5.918 -5.940 13.938 1.00 96.62 86 ARG A N 1
ATOM 669 C CA . ARG A 1 86 ? -7.029 -4.991 13.721 1.00 96.62 86 ARG A CA 1
ATOM 670 C C . ARG A 1 86 ? -7.765 -5.246 12.409 1.00 96.62 86 ARG A C 1
ATOM 672 O O . ARG A 1 86 ? -8.994 -5.294 12.394 1.00 96.62 86 ARG A O 1
ATOM 679 N N . VAL A 1 87 ? -7.023 -5.391 11.314 1.00 98.25 87 VAL A N 1
ATOM 680 C CA . VAL A 1 87 ? -7.619 -5.593 9.987 1.00 98.25 87 VAL A CA 1
ATOM 681 C C . VAL A 1 87 ? -8.256 -6.974 9.881 1.00 98.25 87 VAL A C 1
ATOM 683 O O . VAL A 1 87 ? -9.338 -7.105 9.325 1.00 98.25 87 VAL A O 1
ATOM 686 N N . ASP A 1 88 ? -7.644 -8.001 10.462 1.00 98.12 88 ASP A N 1
ATOM 687 C CA . ASP A 1 88 ? -8.183 -9.357 10.493 1.00 98.12 88 ASP A CA 1
ATOM 688 C C . ASP A 1 88 ? -9.508 -9.421 11.260 1.00 98.12 88 ASP A C 1
ATOM 690 O O . ASP A 1 88 ? -10.467 -10.030 10.785 1.00 98.12 88 ASP A O 1
ATOM 694 N N . ALA A 1 89 ? -9.597 -8.723 12.400 1.00 97.56 89 ALA A N 1
ATOM 695 C CA . ALA A 1 89 ? -10.843 -8.589 13.150 1.00 97.56 89 ALA A CA 1
ATOM 696 C C . ALA A 1 89 ? -11.946 -7.925 12.311 1.00 97.56 89 ALA A C 1
ATOM 698 O O . ALA A 1 89 ? -13.085 -8.393 12.318 1.00 97.56 89 ALA A O 1
ATOM 699 N N . PHE A 1 90 ? -11.614 -6.879 11.546 1.00 97.81 90 PHE A N 1
ATOM 700 C CA . PHE A 1 90 ? -12.551 -6.257 10.611 1.00 97.81 90 PHE A CA 1
ATOM 701 C C . PHE A 1 90 ? -12.969 -7.222 9.494 1.00 97.81 90 PHE A C 1
ATOM 703 O O . PHE A 1 90 ? -14.167 -7.427 9.300 1.00 97.81 90 PHE A O 1
ATOM 710 N N . LEU A 1 91 ? -12.017 -7.851 8.799 1.00 97.56 91 LEU A N 1
ATOM 711 C CA . LEU A 1 91 ? -12.281 -8.764 7.679 1.00 97.56 91 LEU A CA 1
ATOM 712 C C . LEU A 1 91 ? -13.099 -9.994 8.097 1.00 97.56 91 LEU A C 1
ATOM 714 O O . LEU A 1 91 ? -13.880 -10.510 7.301 1.00 97.56 91 LEU A O 1
ATOM 718 N N . GLY A 1 92 ? -12.939 -10.459 9.338 1.00 95.94 92 GLY A N 1
ATOM 719 C CA . GLY A 1 92 ? -13.736 -11.541 9.919 1.00 95.94 92 GLY A CA 1
ATOM 720 C C . GLY A 1 92 ? -15.108 -11.111 10.450 1.00 95.94 92 GLY A C 1
ATOM 721 O O . GLY A 1 92 ? -15.903 -11.966 10.839 1.00 95.94 92 GLY A O 1
ATOM 722 N N . SER A 1 93 ? -15.401 -9.811 10.492 1.00 95.56 93 SER A N 1
ATOM 723 C CA . SER A 1 93 ? -16.651 -9.280 11.038 1.00 95.56 93 SER A CA 1
ATOM 724 C C . SER A 1 93 ? -17.753 -9.149 9.974 1.00 95.56 93 SER A C 1
ATOM 726 O O . SER A 1 93 ? -17.466 -9.004 8.782 1.00 95.56 93 SER A O 1
ATOM 728 N N . PRO A 1 94 ? -19.036 -9.082 10.380 1.00 93.88 94 PRO A N 1
ATOM 729 C CA . PRO A 1 94 ? -20.130 -8.741 9.467 1.00 93.88 94 PRO A CA 1
ATOM 730 C C . PRO A 1 94 ? -19.945 -7.383 8.775 1.00 93.88 94 PRO A C 1
ATOM 732 O O . PRO A 1 94 ? -20.451 -7.185 7.668 1.00 93.88 94 PRO A O 1
ATOM 735 N N . LEU A 1 95 ? -19.200 -6.462 9.399 1.00 93.12 95 LEU A N 1
ATOM 736 C CA . LEU A 1 95 ? -18.953 -5.120 8.880 1.00 93.12 95 LEU A CA 1
ATOM 737 C C . LEU A 1 95 ? -18.161 -5.142 7.570 1.00 93.12 95 LEU A C 1
ATOM 739 O O . LEU A 1 95 ? -18.388 -4.281 6.729 1.00 93.12 95 LEU A O 1
ATOM 743 N N . ALA A 1 96 ? -17.311 -6.148 7.336 1.00 93.44 96 ALA A N 1
ATOM 744 C CA . ALA A 1 96 ? -16.617 -6.291 6.057 1.00 93.44 96 ALA A CA 1
ATOM 745 C C . ALA A 1 96 ? -17.605 -6.417 4.884 1.00 93.44 96 ALA A C 1
ATOM 747 O O . ALA A 1 96 ? -17.424 -5.794 3.845 1.00 93.44 96 ALA A O 1
ATOM 748 N N . SER A 1 97 ? -18.713 -7.143 5.053 1.00 90.56 97 SER A N 1
ATOM 749 C CA . SER A 1 97 ? -19.711 -7.294 3.981 1.00 90.56 97 SER A CA 1
ATOM 750 C C . SER A 1 97 ? -20.480 -6.003 3.666 1.00 90.56 97 SER A C 1
ATOM 752 O O . SER A 1 97 ? -20.959 -5.815 2.546 1.00 90.56 97 SER A O 1
ATOM 754 N N . LYS A 1 98 ? -20.611 -5.105 4.650 1.00 91.94 98 LYS A N 1
ATOM 755 C CA . LYS A 1 98 ? -21.338 -3.838 4.528 1.00 91.94 98 LYS A CA 1
ATOM 756 C C . LYS A 1 98 ? -20.670 -2.761 5.394 1.00 91.94 98 LYS A C 1
ATOM 758 O O . LYS A 1 98 ? -21.215 -2.399 6.435 1.00 91.94 98 LYS A O 1
ATOM 763 N N . PRO A 1 99 ? -19.522 -2.212 4.958 1.00 92.88 99 PRO A N 1
ATOM 764 C CA . PRO A 1 99 ? -18.730 -1.299 5.784 1.00 92.88 99 PRO A CA 1
ATOM 765 C C . PRO A 1 99 ? -19.296 0.126 5.818 1.00 92.88 99 PRO A C 1
ATOM 767 O O . PRO A 1 99 ? -18.770 0.986 6.517 1.00 92.88 99 PRO A O 1
ATOM 770 N N . TRP A 1 100 ? -20.357 0.387 5.049 1.00 94.06 100 TRP A N 1
ATOM 771 C CA . TRP A 1 100 ? -20.924 1.712 4.840 1.00 94.06 100 TRP A CA 1
ATOM 772 C C . TRP A 1 100 ? -22.122 1.971 5.750 1.00 94.06 100 TRP A C 1
ATOM 774 O O . TRP A 1 100 ? -23.104 1.221 5.743 1.00 94.06 100 TRP A O 1
ATOM 784 N N . ILE A 1 101 ? -22.076 3.101 6.446 1.00 93.88 101 ILE A N 1
ATOM 785 C CA . ILE A 1 101 ? -23.172 3.668 7.226 1.00 93.88 101 ILE A CA 1
ATOM 786 C C . ILE A 1 101 ? -23.614 4.995 6.615 1.00 93.88 101 ILE A C 1
ATOM 788 O O . ILE A 1 101 ? -22.884 5.636 5.859 1.00 93.88 101 ILE A O 1
ATOM 792 N N . ARG A 1 102 ? -24.841 5.412 6.924 1.00 93.06 102 ARG A N 1
ATOM 793 C CA . ARG A 1 102 ? -25.374 6.694 6.468 1.00 93.06 102 ARG A CA 1
ATOM 794 C C . ARG A 1 102 ? -25.254 7.723 7.585 1.00 93.06 102 ARG A C 1
ATOM 796 O O . ARG A 1 102 ? -25.861 7.542 8.635 1.00 93.06 102 ARG A O 1
ATOM 803 N N . ILE A 1 103 ? -24.536 8.811 7.323 1.00 91.19 103 ILE A N 1
ATOM 804 C CA . ILE A 1 103 ? -24.454 9.982 8.202 1.00 91.19 103 ILE A CA 1
ATOM 805 C C . ILE A 1 103 ? -24.988 11.183 7.423 1.00 91.19 103 ILE A C 1
ATOM 807 O O . ILE A 1 103 ? -24.431 11.592 6.402 1.00 91.19 103 ILE A O 1
ATOM 811 N N . GLY A 1 104 ? -26.135 11.706 7.863 1.00 88.19 104 GLY A N 1
ATOM 812 C CA . GLY A 1 104 ? -26.884 12.716 7.116 1.00 88.19 104 GLY A CA 1
ATOM 813 C C . GLY A 1 104 ? -27.206 12.251 5.687 1.00 88.19 104 GLY A C 1
ATOM 814 O O . GLY A 1 104 ? -27.930 11.271 5.472 1.00 88.19 104 GLY A O 1
ATOM 815 N N . ASN A 1 105 ? -26.646 12.957 4.702 1.00 88.56 105 ASN A N 1
ATOM 816 C CA . ASN A 1 105 ? -26.832 12.677 3.274 1.00 88.56 105 ASN A CA 1
ATOM 817 C C . ASN A 1 105 ? -25.658 11.936 2.615 1.00 88.56 105 ASN A C 1
ATOM 819 O O . ASN A 1 105 ? -25.703 11.706 1.408 1.00 88.56 105 ASN A O 1
ATOM 823 N N . GLN A 1 106 ? -24.633 11.540 3.373 1.00 90.19 106 GLN A N 1
ATOM 824 C CA . GLN A 1 106 ? -23.462 10.838 2.845 1.00 90.19 106 GLN A CA 1
ATOM 825 C C . GLN A 1 106 ? -23.415 9.386 3.336 1.00 90.19 106 GLN A C 1
ATOM 827 O O . GLN A 1 106 ? -23.841 9.074 4.450 1.00 90.19 106 GLN A O 1
ATOM 832 N N . HIS A 1 107 ? -22.902 8.494 2.486 1.00 92.62 107 HIS A N 1
ATOM 833 C CA . HIS A 1 107 ? -22.498 7.152 2.900 1.00 92.62 107 HIS A CA 1
ATOM 834 C C . HIS A 1 107 ? -21.010 7.194 3.220 1.00 92.62 107 HIS A C 1
ATOM 836 O O . HIS A 1 107 ? -20.213 7.562 2.359 1.00 92.62 107 HIS A O 1
ATOM 842 N N . VAL A 1 108 ? -20.658 6.825 4.443 1.00 95.06 108 VAL A N 1
ATOM 843 C CA . VAL A 1 108 ? -19.287 6.843 4.954 1.00 95.06 108 VAL A CA 1
ATOM 844 C C . VAL A 1 108 ? -18.944 5.473 5.518 1.00 95.06 108 VAL A C 1
ATOM 846 O O . VAL A 1 108 ? -19.834 4.701 5.879 1.00 95.06 108 VAL A O 1
ATOM 849 N N . LEU A 1 109 ? -17.662 5.151 5.574 1.00 95.25 109 LEU A N 1
ATOM 850 C CA . LEU A 1 109 ? -17.162 3.991 6.290 1.00 95.25 109 LEU A CA 1
ATOM 851 C C . LEU A 1 109 ? -17.483 4.147 7.777 1.00 95.25 109 LEU A C 1
ATOM 853 O O . LEU A 1 109 ? -17.336 5.235 8.343 1.00 95.25 109 LEU A O 1
ATOM 857 N N . ALA A 1 110 ? -17.914 3.055 8.402 1.00 92.75 110 ALA A N 1
ATOM 858 C CA . ALA A 1 110 ? -18.085 3.012 9.847 1.00 92.75 110 ALA A CA 1
ATOM 859 C C . ALA A 1 110 ? -16.764 3.374 10.551 1.00 92.75 110 ALA A C 1
ATOM 861 O O . ALA A 1 110 ? -15.679 3.030 10.072 1.00 92.75 110 ALA A O 1
ATOM 862 N N . ALA A 1 111 ? -16.837 4.087 11.674 1.00 89.88 111 ALA A N 1
ATOM 863 C CA . ALA A 1 111 ? -15.648 4.584 12.374 1.00 89.88 111 ALA A CA 1
ATOM 864 C C . ALA A 1 111 ? -14.746 3.436 12.867 1.00 89.88 111 ALA A C 1
ATOM 866 O O . ALA A 1 111 ? -13.525 3.547 12.881 1.00 89.88 111 ALA A O 1
ATOM 867 N N . GLU A 1 112 ? -15.347 2.298 13.201 1.00 90.38 112 GLU A N 1
ATOM 868 C CA . GLU A 1 112 ? -14.680 1.072 13.630 1.00 90.38 112 GLU A CA 1
ATOM 869 C C . GLU A 1 112 ? -14.163 0.198 12.470 1.00 90.38 112 GLU A C 1
ATOM 871 O O . GLU A 1 112 ? -13.521 -0.828 12.708 1.00 90.38 112 GLU A O 1
ATOM 876 N N . ALA A 1 113 ? -14.423 0.571 11.210 1.00 93.88 113 ALA A N 1
ATOM 877 C CA . ALA A 1 113 ? -13.973 -0.191 10.049 1.00 93.88 113 ALA A CA 1
ATOM 878 C C . ALA A 1 113 ? -12.450 -0.067 9.860 1.00 93.88 113 ALA A C 1
ATOM 880 O O . ALA A 1 113 ? -11.951 0.903 9.286 1.00 93.88 113 ALA A O 1
ATOM 881 N N . ALA A 1 114 ? -11.708 -1.085 10.300 1.00 95.31 114 ALA A N 1
ATOM 882 C CA . ALA A 1 114 ? -10.270 -1.218 10.065 1.00 95.31 114 ALA A CA 1
ATOM 883 C C . ALA A 1 114 ? -9.990 -1.824 8.676 1.00 95.31 114 ALA A C 1
ATOM 885 O O . ALA A 1 114 ? -9.511 -2.951 8.546 1.00 95.31 114 ALA A O 1
ATOM 886 N N . VAL A 1 115 ? -10.333 -1.078 7.626 1.00 96.69 115 VAL A N 1
ATOM 887 C CA . VAL A 1 115 ? -10.115 -1.482 6.229 1.00 96.69 115 VAL A CA 1
ATOM 888 C C . VAL A 1 115 ? -8.605 -1.589 5.935 1.00 96.69 115 VAL A C 1
ATOM 890 O O . VAL A 1 115 ? -7.837 -0.749 6.407 1.00 96.69 115 VAL A O 1
ATOM 893 N N . PRO A 1 116 ? -8.145 -2.575 5.136 1.00 97.69 116 PRO A N 1
ATOM 894 C CA . PRO A 1 116 ? -6.753 -2.633 4.689 1.00 97.69 116 PRO A CA 1
ATOM 895 C C . PRO A 1 116 ? -6.294 -1.332 4.009 1.00 97.69 116 PRO A C 1
ATOM 897 O O . PRO A 1 116 ? -7.022 -0.765 3.200 1.00 97.69 116 PRO A O 1
ATOM 900 N N . SER A 1 117 ? -5.062 -0.889 4.266 1.00 97.62 117 SER A N 1
ATOM 901 C CA . SER A 1 117 ? -4.449 0.269 3.600 1.00 97.62 117 SER A CA 1
ATOM 902 C C . SER A 1 117 ? -3.400 -0.144 2.563 1.00 97.62 117 SER A C 1
ATOM 904 O O . SER A 1 117 ? -2.814 -1.226 2.649 1.00 97.62 117 SER A O 1
ATOM 906 N N . PHE A 1 118 ? -3.071 0.732 1.606 1.00 97.44 118 PHE A N 1
ATOM 907 C CA . PHE A 1 118 ? -1.941 0.492 0.694 1.00 97.44 118 PHE A CA 1
ATOM 908 C C . PHE A 1 118 ? -0.619 0.341 1.462 1.00 97.44 118 PHE A C 1
ATOM 910 O O . PHE A 1 118 ? 0.257 -0.418 1.046 1.00 97.44 118 PHE A O 1
ATOM 917 N N . HIS A 1 119 ? -0.476 1.019 2.607 1.00 97.44 119 HIS A N 1
ATOM 918 C CA . HIS A 1 119 ? 0.682 0.862 3.487 1.00 97.44 119 HIS A CA 1
ATOM 919 C C . HIS A 1 119 ? 0.780 -0.556 4.051 1.00 97.44 119 HIS A C 1
ATOM 921 O O . HIS A 1 119 ? 1.859 -1.145 3.987 1.00 97.44 119 HIS A O 1
ATOM 927 N N . LEU A 1 120 ? -0.330 -1.131 4.523 1.00 98.38 120 LEU A N 1
ATOM 928 C CA . LEU A 1 120 ? -0.389 -2.527 4.961 1.00 98.38 120 LEU A CA 1
ATOM 929 C C . LEU A 1 120 ? -0.001 -3.487 3.832 1.00 98.38 120 LEU A C 1
ATOM 931 O O . LEU A 1 120 ? 0.829 -4.369 4.045 1.00 98.38 120 LEU A O 1
ATOM 935 N N . LEU A 1 121 ? -0.552 -3.301 2.628 1.00 98.44 121 LEU A N 1
ATOM 936 C CA . LEU A 1 121 ? -0.252 -4.182 1.494 1.00 98.44 121 LEU A CA 1
ATOM 937 C C . LEU A 1 121 ? 1.232 -4.162 1.132 1.00 98.44 121 LEU A C 1
ATOM 939 O O . LEU A 1 121 ? 1.840 -5.220 0.984 1.00 98.44 121 LEU A O 1
ATOM 943 N N . VAL A 1 122 ? 1.830 -2.973 1.034 1.00 97.19 122 VAL A N 1
ATOM 944 C CA . VAL A 1 122 ? 3.261 -2.834 0.734 1.00 97.19 122 VAL A CA 1
ATOM 945 C C . VAL A 1 122 ? 4.115 -3.370 1.883 1.00 97.19 122 VAL A C 1
ATOM 947 O O . VAL A 1 122 ? 5.096 -4.063 1.634 1.00 97.19 122 VAL A O 1
ATOM 950 N N . MET A 1 123 ? 3.751 -3.103 3.140 1.00 98.31 123 MET A N 1
ATOM 951 C CA . MET A 1 123 ? 4.454 -3.664 4.298 1.00 98.31 123 MET A CA 1
ATOM 952 C C . MET A 1 123 ? 4.503 -5.193 4.205 1.00 98.31 123 MET A C 1
ATOM 954 O O . MET A 1 123 ? 5.581 -5.781 4.214 1.00 98.31 123 MET A O 1
ATOM 958 N N . LEU A 1 124 ? 3.345 -5.833 4.027 1.00 98.62 124 LEU A N 1
ATOM 959 C CA . LEU A 1 124 ? 3.247 -7.285 3.899 1.00 98.62 124 LEU A CA 1
ATOM 960 C C . LEU A 1 124 ? 3.995 -7.794 2.671 1.00 98.62 124 LEU A C 1
ATOM 962 O O . LEU A 1 124 ? 4.673 -8.811 2.770 1.00 98.62 124 LEU A O 1
ATOM 966 N N . ALA A 1 125 ? 3.928 -7.097 1.532 1.00 98.00 125 ALA A N 1
ATOM 967 C CA . ALA A 1 125 ? 4.646 -7.436 0.301 1.00 98.00 125 ALA A CA 1
ATOM 968 C C . ALA A 1 125 ? 6.170 -7.559 0.512 1.00 98.00 125 ALA A C 1
ATOM 970 O O . ALA A 1 125 ? 6.814 -8.389 -0.135 1.00 98.00 125 ALA A O 1
ATOM 971 N N . HIS A 1 126 ? 6.730 -6.804 1.459 1.00 98.06 126 HIS A N 1
ATOM 972 C CA . HIS A 1 126 ? 8.148 -6.836 1.823 1.00 98.06 126 HIS A CA 1
ATOM 973 C C . HIS A 1 126 ? 8.462 -7.632 3.103 1.00 98.06 126 HIS A C 1
ATOM 975 O O . HIS A 1 126 ? 9.607 -7.623 3.542 1.00 98.06 126 HIS A O 1
ATOM 981 N N . MET A 1 127 ? 7.489 -8.351 3.675 1.00 98.50 127 MET A N 1
ATOM 982 C CA . MET A 1 127 ? 7.683 -9.202 4.859 1.00 98.50 127 MET A CA 1
ATOM 983 C C . MET A 1 127 ? 7.269 -10.667 4.595 1.00 98.50 127 MET A C 1
ATOM 985 O O . MET A 1 127 ? 6.263 -11.137 5.135 1.00 98.50 127 MET A O 1
ATOM 989 N N . PRO A 1 128 ? 7.973 -11.406 3.715 1.00 97.62 128 PRO A N 1
ATOM 990 C CA . PRO A 1 128 ? 7.598 -12.767 3.325 1.00 97.62 128 PRO A CA 1
ATOM 991 C C . PRO A 1 128 ? 7.542 -13.782 4.475 1.00 97.62 128 PRO A C 1
ATOM 993 O O . PRO A 1 128 ? 6.668 -14.651 4.451 1.00 97.62 128 PRO A O 1
ATOM 996 N N . GLN A 1 129 ? 8.425 -13.688 5.471 1.00 97.81 129 GLN A N 1
ATOM 997 C CA . GLN A 1 129 ? 8.422 -14.593 6.624 1.00 97.81 129 GLN A CA 1
ATOM 998 C C . GLN A 1 129 ? 7.232 -14.300 7.547 1.00 97.81 129 GLN A C 1
ATOM 1000 O O . GLN A 1 129 ? 6.544 -15.205 8.003 1.00 97.81 129 GLN A O 1
ATOM 1005 N N . PHE A 1 130 ? 6.921 -13.029 7.775 1.00 98.31 130 PHE A N 1
ATOM 1006 C CA . PHE A 1 130 ? 5.750 -12.624 8.545 1.00 98.31 130 PHE A CA 1
ATOM 1007 C C . PHE A 1 130 ? 4.449 -13.088 7.876 1.00 98.31 130 PHE A C 1
ATOM 1009 O O . PHE A 1 130 ? 3.530 -13.555 8.543 1.00 98.31 130 PHE A O 1
ATOM 1016 N N . ARG A 1 131 ? 4.364 -13.027 6.541 1.00 97.56 131 ARG A N 1
ATOM 1017 C CA . ARG A 1 131 ? 3.197 -13.550 5.813 1.00 97.56 131 ARG A CA 1
ATOM 1018 C C . ARG A 1 131 ? 3.003 -15.051 6.005 1.00 97.56 131 ARG A C 1
ATOM 1020 O O . ARG A 1 131 ? 1.859 -15.476 6.140 1.00 97.56 131 ARG A O 1
ATOM 1027 N N . SER A 1 132 ? 4.075 -15.847 6.006 1.00 97.31 132 SER A N 1
ATOM 1028 C CA . SER A 1 132 ? 3.950 -17.301 6.185 1.00 97.31 132 SER A CA 1
ATOM 1029 C C . SER A 1 132 ? 3.439 -17.659 7.585 1.00 97.31 132 SER A C 1
ATOM 1031 O O . SER A 1 132 ? 2.620 -18.566 7.721 1.00 97.31 132 SER A O 1
ATOM 1033 N N . GLU A 1 133 ? 3.817 -16.884 8.603 1.00 98.00 133 GLU A N 1
ATOM 1034 C CA . GLU A 1 133 ? 3.296 -16.989 9.975 1.00 98.00 133 GLU A CA 1
ATOM 1035 C C . GLU A 1 133 ? 1.815 -16.573 10.096 1.00 98.00 133 GLU A C 1
ATOM 1037 O O . GLU A 1 133 ? 1.122 -16.973 11.034 1.00 98.00 133 GLU A O 1
ATOM 1042 N N . HIS A 1 134 ? 1.303 -15.796 9.137 1.00 98.06 134 HIS A N 1
ATOM 1043 C CA . HIS A 1 134 ? -0.057 -15.248 9.132 1.00 98.06 134 HIS A CA 1
ATOM 1044 C C . HIS A 1 134 ? -0.884 -15.686 7.914 1.00 98.06 134 HIS A C 1
ATOM 1046 O O . HIS A 1 134 ? -1.743 -14.944 7.436 1.00 98.06 134 HIS A O 1
ATOM 1052 N N . ALA A 1 135 ? -0.676 -16.916 7.433 1.00 97.38 135 ALA A N 1
ATOM 1053 C CA . ALA A 1 135 ? -1.298 -17.425 6.208 1.00 97.38 135 ALA A CA 1
ATOM 1054 C C . ALA A 1 135 ? -2.836 -17.296 6.174 1.00 97.38 135 ALA A C 1
ATOM 1056 O O . ALA A 1 135 ? -3.397 -16.929 5.147 1.00 97.38 135 ALA A O 1
ATOM 1057 N N . GLN A 1 136 ? -3.533 -17.526 7.294 1.00 97.62 136 GLN A N 1
ATOM 1058 C CA . GLN A 1 136 ? -5.000 -17.398 7.348 1.00 97.62 136 GLN A CA 1
ATOM 1059 C C . GLN A 1 136 ? -5.486 -15.966 7.089 1.00 97.62 136 GLN A C 1
ATOM 1061 O O . GLN A 1 136 ? -6.464 -15.761 6.371 1.00 97.62 136 GLN A O 1
ATOM 1066 N N . PHE A 1 137 ? -4.793 -14.980 7.660 1.00 98.38 137 PHE A N 1
ATOM 1067 C CA . PHE A 1 137 ? -5.080 -13.573 7.408 1.00 98.38 137 PHE A CA 1
ATOM 1068 C C . PHE A 1 137 ? -4.791 -13.218 5.945 1.00 98.38 137 PHE A C 1
ATOM 1070 O O . PHE A 1 137 ? -5.590 -12.536 5.312 1.00 98.38 137 PHE A O 1
ATOM 1077 N N . ILE A 1 138 ? -3.691 -13.728 5.381 1.00 98.44 138 ILE A N 1
ATOM 1078 C CA . ILE A 1 138 ? -3.334 -13.522 3.971 1.00 98.44 138 ILE A CA 1
ATOM 1079 C C . ILE A 1 138 ? -4.422 -14.066 3.031 1.00 98.44 138 ILE A C 1
ATOM 1081 O O . ILE A 1 138 ? -4.775 -13.398 2.062 1.00 98.44 138 ILE A O 1
ATOM 1085 N N . GLU A 1 139 ? -5.025 -15.215 3.342 1.00 98.12 139 GLU A N 1
ATOM 1086 C CA . GLU A 1 139 ? -6.157 -15.746 2.572 1.00 98.12 139 GLU A CA 1
ATOM 1087 C C . GLU A 1 139 ? -7.416 -14.872 2.672 1.00 98.12 139 GLU A C 1
ATOM 1089 O O . GLU A 1 139 ? -8.049 -14.588 1.653 1.00 98.12 139 GLU A O 1
ATOM 1094 N N . ARG A 1 140 ? -7.768 -14.380 3.868 1.00 98.00 140 ARG A N 1
ATOM 1095 C CA . ARG A 1 140 ? -8.890 -13.433 4.031 1.00 98.00 140 ARG A CA 1
ATOM 1096 C C . ARG A 1 140 ? -8.635 -12.112 3.312 1.00 98.00 140 ARG A C 1
ATOM 1098 O O . ARG A 1 140 ? -9.533 -11.571 2.670 1.00 98.00 140 ARG A O 1
ATOM 1105 N N . LEU A 1 141 ? -7.403 -11.617 3.368 1.00 98.50 141 LEU A N 1
ATOM 1106 C CA . LEU A 1 141 ? -6.987 -10.424 2.645 1.00 98.50 141 LEU A CA 1
ATOM 1107 C C . LEU A 1 141 ? -7.142 -10.620 1.131 1.00 98.50 141 LEU A C 1
ATOM 1109 O O . LEU A 1 141 ? -7.689 -9.749 0.465 1.00 98.50 141 LEU A O 1
ATOM 1113 N N . TYR A 1 142 ? -6.749 -11.771 0.581 1.00 98.31 142 TYR A N 1
ATOM 1114 C CA . TYR A 1 142 ? -6.980 -12.082 -0.834 1.00 98.31 142 TYR A CA 1
ATOM 1115 C C . TYR A 1 142 ? -8.471 -12.044 -1.208 1.00 98.31 142 TYR A C 1
ATOM 1117 O O . TYR A 1 142 ? -8.847 -11.447 -2.219 1.00 98.31 142 TYR A O 1
ATOM 1125 N N . GLN A 1 143 ? -9.337 -12.634 -0.378 1.00 97.31 143 GLN A N 1
ATOM 1126 C CA . GLN A 1 143 ? -10.790 -12.609 -0.597 1.00 97.31 143 GLN A CA 1
ATOM 1127 C C . GLN A 1 143 ? -11.364 -11.189 -0.584 1.00 97.31 143 GLN A C 1
ATOM 1129 O O . GLN A 1 143 ? -12.300 -10.909 -1.324 1.00 97.31 143 GLN A O 1
ATOM 1134 N N . TRP A 1 144 ? -10.811 -10.290 0.232 1.00 97.50 144 TRP A N 1
ATOM 1135 C CA . TRP A 1 144 ? -11.185 -8.875 0.243 1.00 97.50 144 TRP A CA 1
ATOM 1136 C C . TRP A 1 144 ? -10.738 -8.151 -1.030 1.00 97.50 144 TRP A C 1
ATOM 1138 O O . TRP A 1 144 ? -11.535 -7.504 -1.704 1.00 97.50 144 TRP A O 1
ATOM 1148 N N . LEU A 1 145 ? -9.462 -8.297 -1.395 1.00 97.12 145 LEU A N 1
ATOM 1149 C CA . LEU A 1 145 ? -8.835 -7.560 -2.498 1.00 97.12 145 LEU A CA 1
ATOM 1150 C C . LEU A 1 145 ? -9.309 -7.990 -3.890 1.00 97.12 145 LEU A C 1
ATOM 1152 O O . LEU A 1 145 ? -8.996 -7.322 -4.868 1.00 97.12 145 LEU A O 1
ATOM 1156 N N . THR A 1 146 ? -10.039 -9.097 -3.991 1.00 95.69 146 THR A N 1
ATOM 1157 C CA . THR A 1 146 ? -10.628 -9.584 -5.249 1.00 95.69 146 THR A CA 1
ATOM 1158 C C . THR A 1 146 ? -12.091 -9.174 -5.423 1.00 95.69 146 THR A C 1
ATOM 1160 O O . THR A 1 146 ? -12.705 -9.482 -6.444 1.00 95.69 146 THR A O 1
ATOM 1163 N N . GLN A 1 147 ? -12.666 -8.453 -4.456 1.00 93.69 147 GLN A N 1
ATOM 1164 C CA . GLN A 1 147 ? -14.006 -7.884 -4.594 1.00 93.69 147 GLN A CA 1
ATOM 1165 C C . GLN A 1 147 ? -13.980 -6.650 -5.500 1.00 93.69 147 GLN A C 1
ATOM 1167 O O . GLN A 1 147 ? -12.978 -5.941 -5.537 1.00 93.69 147 GLN A O 1
ATOM 1172 N N . PRO A 1 148 ? -15.071 -6.330 -6.215 1.00 90.62 148 PRO A N 1
ATOM 1173 C CA . PRO A 1 148 ? -15.131 -5.115 -7.016 1.00 90.62 148 PRO A CA 1
ATOM 1174 C C . PRO A 1 148 ? -14.920 -3.856 -6.169 1.00 90.62 148 PRO A C 1
ATOM 1176 O O . PRO A 1 148 ? -15.542 -3.700 -5.119 1.00 90.62 148 PRO A O 1
ATOM 1179 N N . TRP A 1 149 ? -14.098 -2.928 -6.663 1.00 90.06 149 TRP A N 1
ATOM 1180 C CA . TRP A 1 149 ? -13.916 -1.635 -6.010 1.00 90.06 149 TRP A CA 1
ATOM 1181 C C . TRP A 1 149 ? -15.243 -0.853 -5.963 1.00 90.06 149 TRP A C 1
ATOM 1183 O O . TRP A 1 149 ? -15.907 -0.703 -6.998 1.00 90.06 149 TRP A O 1
ATOM 1193 N N . PRO A 1 150 ? -15.657 -0.338 -4.793 1.00 89.94 150 PRO A N 1
ATOM 1194 C CA . PRO A 1 150 ? -16.906 0.400 -4.662 1.00 89.94 150 PRO A CA 1
ATOM 1195 C C . PRO A 1 150 ? -16.832 1.769 -5.346 1.00 89.94 150 PRO A C 1
ATOM 1197 O O . PRO A 1 150 ? -15.776 2.380 -5.471 1.00 89.94 150 PRO A O 1
ATOM 1200 N N . ARG A 1 151 ? -17.987 2.298 -5.760 1.00 87.44 151 ARG A N 1
ATOM 1201 C CA . ARG A 1 151 ? -18.069 3.641 -6.369 1.00 87.44 151 ARG A CA 1
ATOM 1202 C C . ARG A 1 151 ? -18.014 4.768 -5.336 1.00 87.44 151 ARG A C 1
ATOM 1204 O O . ARG A 1 151 ? -17.797 5.918 -5.704 1.00 87.44 151 ARG A O 1
ATOM 1211 N N . GLN A 1 152 ? -18.288 4.455 -4.073 1.00 90.25 152 GLN A N 1
ATOM 1212 C CA . GLN A 1 152 ? -18.274 5.404 -2.968 1.00 90.25 152 GLN A CA 1
ATOM 1213 C C . GLN A 1 152 ? -16.837 5.821 -2.640 1.00 90.25 152 GLN A C 1
ATOM 1215 O O . GLN A 1 152 ? -15.942 4.980 -2.569 1.00 90.25 152 GLN A O 1
ATOM 1220 N N . ALA A 1 153 ? -16.631 7.117 -2.400 1.00 90.12 153 ALA A N 1
ATOM 1221 C CA . ALA A 1 153 ? -15.360 7.611 -1.892 1.00 90.12 153 ALA A CA 1
ATOM 1222 C C . ALA A 1 153 ? -15.117 7.074 -0.467 1.00 90.12 153 ALA A C 1
ATOM 1224 O O . ALA A 1 153 ? -16.064 7.012 0.323 1.00 90.12 153 ALA A O 1
ATOM 1225 N N . PRO A 1 154 ? -13.876 6.695 -0.115 1.00 93.62 154 PRO A N 1
ATOM 1226 C CA . PRO A 1 154 ? -13.538 6.231 1.224 1.00 93.62 154 PRO A CA 1
ATOM 1227 C C . PRO A 1 154 ? -13.549 7.414 2.196 1.00 93.62 154 PRO A C 1
ATOM 1229 O O . PRO A 1 154 ? -12.512 7.995 2.474 1.00 93.62 154 PRO A O 1
ATOM 1232 N N . VAL A 1 155 ? -14.713 7.809 2.697 1.00 96.00 155 VAL A N 1
ATOM 1233 C CA . VAL A 1 155 ? -14.844 8.835 3.744 1.00 96.00 155 VAL A CA 1
ATOM 1234 C C . VAL A 1 155 ? -15.108 8.131 5.063 1.00 96.00 155 VAL A C 1
ATOM 1236 O O . VAL A 1 155 ? -15.916 7.209 5.089 1.00 96.00 155 VAL A O 1
ATOM 1239 N N . GLN A 1 156 ? -14.466 8.548 6.149 1.00 94.25 156 GLN A N 1
ATOM 1240 C CA . GLN A 1 156 ? -14.682 7.989 7.485 1.00 94.25 156 GLN A CA 1
ATOM 1241 C C . GLN A 1 156 ? -14.859 9.112 8.505 1.00 94.25 156 GLN A C 1
ATOM 1243 O O . GLN A 1 156 ? -14.249 10.175 8.383 1.00 94.25 156 GLN A O 1
ATOM 1248 N N . GLN A 1 157 ? -15.699 8.873 9.510 1.00 92.06 157 GLN A N 1
ATOM 1249 C CA . GLN A 1 157 ? -15.850 9.801 10.623 1.00 92.06 157 GLN A CA 1
ATOM 1250 C C . GLN A 1 157 ? -14.657 9.682 11.585 1.00 92.06 157 GLN A C 1
ATOM 1252 O O . GLN A 1 157 ? -14.352 8.589 12.059 1.00 92.06 157 GLN A O 1
ATOM 12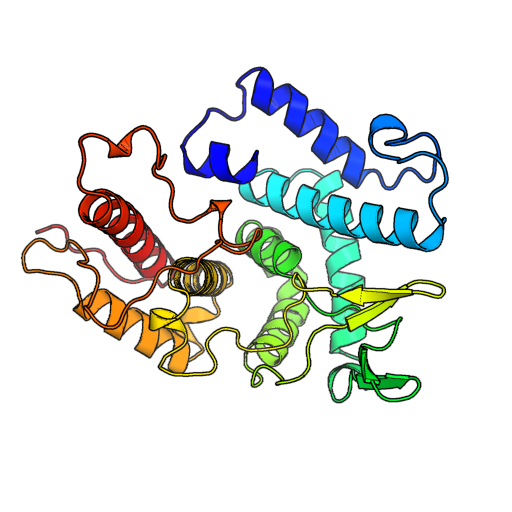57 N N . VAL A 1 158 ? -14.012 10.809 11.884 1.00 89.69 158 VAL A N 1
ATOM 1258 C CA . VAL A 1 158 ? -12.930 10.951 12.868 1.00 89.69 158 VAL A CA 1
ATOM 1259 C C . VAL A 1 158 ? -13.324 12.074 13.824 1.00 89.69 158 VAL A C 1
ATOM 1261 O O . VAL A 1 158 ? -13.317 13.243 13.440 1.00 89.69 158 VAL A O 1
ATOM 1264 N N . GLY A 1 159 ? -13.729 11.718 15.045 1.00 88.12 159 GLY A N 1
ATOM 1265 C CA . GLY A 1 159 ? -14.357 12.666 15.968 1.00 88.12 159 GLY A CA 1
ATOM 1266 C C . GLY A 1 159 ? -15.628 13.264 15.352 1.00 88.12 159 GLY A C 1
ATOM 1267 O O . GLY A 1 159 ? -16.538 12.540 14.933 1.00 88.12 159 GLY A O 1
ATOM 1268 N N . GLU A 1 160 ? -15.677 14.589 15.241 1.00 89.25 160 GLU A N 1
ATOM 1269 C CA . GLU A 1 160 ? -16.787 15.318 14.607 1.00 89.25 160 GLU A CA 1
ATOM 1270 C C . GLU A 1 160 ? -16.610 15.521 13.089 1.00 89.25 160 GLU A C 1
ATOM 1272 O O . GLU A 1 160 ? -17.519 16.008 12.413 1.00 89.25 160 GLU A O 1
ATOM 1277 N N . TYR A 1 161 ? -15.465 15.127 12.526 1.00 91.31 161 TYR A N 1
ATOM 1278 C CA . TYR A 1 161 ? -15.105 15.410 11.138 1.00 91.31 161 TYR A CA 1
ATOM 1279 C C . TYR A 1 161 ? -15.364 14.218 10.221 1.00 91.31 161 TYR A C 1
ATOM 1281 O O . TYR A 1 161 ? -15.123 13.066 10.578 1.00 91.31 161 TYR A O 1
ATOM 1289 N N . LEU A 1 162 ? -15.790 14.501 8.990 1.00 93.50 162 LEU A N 1
ATOM 1290 C CA . LEU A 1 162 ? -15.793 13.527 7.901 1.00 93.50 162 LEU A CA 1
ATOM 1291 C C . LEU A 1 162 ? -14.518 13.711 7.080 1.00 93.50 162 LEU A C 1
ATOM 1293 O O . LEU A 1 162 ? -14.325 14.753 6.454 1.00 93.50 162 LEU A O 1
ATOM 1297 N N . VAL A 1 163 ? -13.645 12.707 7.107 1.00 93.62 163 VAL A N 1
ATOM 1298 C CA . VAL A 1 163 ? -12.298 12.771 6.529 1.00 93.62 163 VAL A CA 1
ATOM 1299 C C . VAL A 1 163 ? -12.179 11.770 5.385 1.00 93.62 163 VAL A C 1
ATOM 1301 O O . VAL A 1 163 ? -12.546 10.603 5.528 1.00 93.62 163 VAL A O 1
ATOM 1304 N N . GLU A 1 164 ? -11.653 12.212 4.244 1.00 94.69 164 GLU A N 1
ATOM 1305 C CA . GLU A 1 164 ? -11.304 11.316 3.140 1.00 94.69 164 GLU A CA 1
ATOM 1306 C C . GLU A 1 164 ? -10.092 10.445 3.499 1.00 94.69 164 GLU A C 1
ATOM 1308 O O . GLU A 1 164 ? -9.078 10.919 4.007 1.00 94.69 164 GLU A O 1
ATOM 1313 N N . GLN A 1 165 ? -10.177 9.160 3.169 1.00 94.25 165 GLN A N 1
ATOM 1314 C CA . GLN A 1 165 ? -9.192 8.125 3.460 1.00 94.25 165 GLN A CA 1
ATOM 1315 C C . GLN A 1 165 ? -8.705 7.461 2.154 1.00 94.25 165 GLN A C 1
ATOM 1317 O O . GLN A 1 165 ? -8.871 6.254 1.960 1.00 94.25 165 GLN A O 1
ATOM 1322 N N . PRO A 1 166 ? -8.075 8.212 1.227 1.00 92.81 166 PRO A N 1
ATOM 1323 C CA . PRO A 1 166 ? -7.670 7.701 -0.092 1.00 92.81 166 PRO A CA 1
ATOM 1324 C C . PRO A 1 166 ? -6.582 6.614 -0.036 1.00 92.81 166 PRO A C 1
ATOM 1326 O O . PRO A 1 166 ? -6.241 6.013 -1.051 1.00 92.81 166 PRO A O 1
ATOM 1329 N N . HIS A 1 167 ? -6.002 6.374 1.140 1.00 93.88 167 HIS A N 1
ATOM 1330 C CA . HIS A 1 167 ? -5.004 5.336 1.375 1.00 93.88 167 HIS A CA 1
ATOM 1331 C C . HIS A 1 167 ? -5.625 3.952 1.653 1.00 93.88 167 HIS A C 1
ATOM 1333 O O . HIS A 1 167 ? -4.880 2.970 1.715 1.00 93.88 167 HIS A O 1
ATOM 1339 N N . LEU A 1 168 ? -6.946 3.867 1.858 1.00 96.38 168 LEU A N 1
ATOM 1340 C CA . LEU A 1 168 ? -7.659 2.613 2.102 1.00 96.38 168 LEU A CA 1
ATOM 1341 C C . LEU A 1 168 ? -7.909 1.845 0.802 1.00 96.38 168 LEU A C 1
ATOM 1343 O O . LEU A 1 168 ? -8.135 2.422 -0.261 1.00 96.38 168 LEU A O 1
ATOM 1347 N N . VAL A 1 169 ? -7.893 0.521 0.913 1.00 96.62 169 VAL A N 1
ATOM 1348 C CA . VAL A 1 169 ? -8.056 -0.425 -0.188 1.00 96.62 169 VAL A CA 1
ATOM 1349 C C . VAL A 1 169 ? -9.361 -1.177 0.006 1.00 96.62 169 VAL A C 1
ATOM 1351 O O . VAL A 1 169 ? -9.489 -2.020 0.893 1.00 96.62 169 VAL A O 1
ATOM 1354 N N . LEU A 1 170 ? -10.342 -0.865 -0.837 1.00 95.38 170 LEU A N 1
ATOM 1355 C CA . LEU A 1 170 ? -11.723 -1.332 -0.689 1.00 95.38 170 LEU A CA 1
ATOM 1356 C C . LEU A 1 170 ? -12.084 -2.513 -1.607 1.00 95.38 170 LEU A C 1
ATOM 1358 O O . LEU A 1 170 ? -13.252 -2.873 -1.700 1.00 95.38 170 LEU A O 1
ATOM 1362 N N . GLY A 1 171 ? -11.102 -3.087 -2.301 1.00 95.31 171 GLY A N 1
ATOM 1363 C CA . GLY A 1 171 ? -11.285 -4.194 -3.237 1.00 95.31 171 GLY A CA 1
ATOM 1364 C C . GLY A 1 171 ? -10.190 -4.212 -4.302 1.00 95.31 171 GLY A C 1
ATOM 1365 O O . GLY A 1 171 ? -9.076 -3.737 -4.066 1.00 95.31 171 GLY A O 1
ATOM 1366 N N . ASP A 1 172 ? -10.529 -4.716 -5.485 1.00 94.50 172 ASP A N 1
ATOM 1367 C CA . ASP A 1 172 ? -9.660 -4.778 -6.655 1.00 94.50 172 ASP A CA 1
ATOM 1368 C C . ASP A 1 172 ? -9.495 -3.391 -7.278 1.00 94.50 172 ASP A C 1
ATOM 1370 O O . ASP A 1 172 ? -10.368 -2.890 -7.996 1.00 94.50 172 ASP A O 1
ATOM 1374 N N . PHE A 1 173 ? -8.335 -2.785 -7.031 1.00 90.88 173 PHE A N 1
ATOM 1375 C CA . PHE A 1 173 ? -7.965 -1.487 -7.588 1.00 90.88 173 PHE A CA 1
ATOM 1376 C C . PHE A 1 173 ? -8.003 -1.470 -9.129 1.00 90.88 173 PHE A C 1
ATOM 1378 O O . PHE A 1 173 ? -8.292 -0.438 -9.730 1.00 90.88 173 PHE A O 1
ATOM 1385 N N . LEU A 1 174 ? -7.781 -2.619 -9.780 1.00 91.06 174 LEU A N 1
ATOM 1386 C CA . LEU A 1 174 ? -7.792 -2.781 -11.238 1.00 91.06 174 LEU A CA 1
ATOM 1387 C C . LEU A 1 174 ? -9.056 -3.486 -11.749 1.00 91.06 174 LEU A C 1
ATOM 1389 O O . LEU A 1 174 ? -9.016 -4.233 -12.725 1.00 91.06 174 LEU A O 1
ATOM 1393 N N . SER A 1 175 ? -10.200 -3.183 -11.131 1.00 83.25 175 SER A N 1
ATOM 1394 C CA . SER A 1 175 ? -11.508 -3.775 -11.460 1.00 83.25 175 SER A CA 1
ATOM 1395 C C . SER A 1 175 ? -12.006 -3.535 -12.896 1.00 83.25 175 SER A C 1
ATOM 1397 O O . SER A 1 175 ? -12.942 -4.200 -13.344 1.00 83.25 175 SER A O 1
ATOM 1399 N N . THR A 1 176 ? -11.410 -2.601 -13.647 1.00 82.12 176 THR A N 1
ATOM 1400 C CA . THR A 1 176 ? -11.793 -2.309 -15.037 1.00 82.12 176 THR A CA 1
ATOM 1401 C C . THR A 1 176 ? -10.624 -2.483 -16.000 1.00 82.12 176 THR A C 1
ATOM 1403 O O . THR A 1 176 ? -9.468 -2.228 -15.669 1.00 82.12 176 THR A O 1
ATOM 1406 N N . ARG A 1 177 ? -10.926 -2.859 -17.251 1.00 72.25 177 ARG A N 1
ATOM 1407 C CA . ARG A 1 177 ? -9.904 -3.050 -18.298 1.00 72.25 177 ARG A CA 1
ATOM 1408 C C . ARG A 1 177 ? -9.122 -1.776 -18.636 1.00 72.25 177 ARG A C 1
ATOM 1410 O O . ARG A 1 177 ? -8.005 -1.882 -19.133 1.00 72.25 177 ARG A O 1
ATOM 1417 N N . SER A 1 178 ? -9.709 -0.602 -18.402 1.00 82.00 178 SER A N 1
ATOM 1418 C CA . SER A 1 178 ? -9.093 0.702 -18.667 1.00 82.00 178 SER A CA 1
ATOM 1419 C C . SER A 1 178 ? -8.301 1.255 -17.485 1.00 82.00 178 SER A C 1
ATOM 1421 O O . SER A 1 178 ? -7.645 2.277 -17.652 1.00 82.00 178 SER A O 1
ATOM 1423 N N . ALA A 1 179 ? -8.347 0.619 -16.307 1.00 82.56 179 ALA A N 1
ATOM 1424 C CA . ALA A 1 179 ? -7.680 1.127 -15.106 1.00 82.56 179 ALA A CA 1
ATOM 1425 C C . ALA A 1 179 ? -6.174 1.346 -15.330 1.00 82.56 179 ALA A C 1
ATOM 1427 O O . ALA A 1 179 ? -5.617 2.342 -14.878 1.00 82.56 179 ALA A O 1
ATOM 1428 N N . LEU A 1 180 ? -5.540 0.463 -16.110 1.00 83.88 180 LEU A N 1
ATOM 1429 C CA . LEU A 1 180 ? -4.131 0.588 -16.475 1.00 83.88 180 LEU A CA 1
ATOM 1430 C C . LEU A 1 180 ? -3.838 1.824 -17.333 1.00 83.88 180 LEU A C 1
ATOM 1432 O O . LEU A 1 180 ? -2.849 2.509 -17.096 1.00 83.88 180 LEU A O 1
ATOM 1436 N N . ASP A 1 181 ? -4.689 2.105 -18.320 1.00 84.94 181 ASP A N 1
ATOM 1437 C CA . ASP A 1 181 ? -4.508 3.250 -19.216 1.00 84.94 181 ASP A CA 1
ATOM 1438 C C . ASP A 1 181 ? -4.772 4.584 -18.492 1.00 84.94 181 ASP A C 1
ATOM 1440 O O . ASP A 1 181 ? -4.200 5.604 -18.864 1.00 84.94 181 ASP A O 1
ATOM 1444 N N . GLN A 1 182 ? -5.624 4.580 -17.460 1.00 87.00 182 GLN A N 1
ATOM 1445 C CA . GLN A 1 182 ? -6.022 5.776 -16.706 1.00 87.00 182 GLN A CA 1
ATOM 1446 C C . GLN A 1 182 ? -5.004 6.195 -15.636 1.00 87.00 182 GLN A C 1
ATOM 1448 O O . GLN A 1 182 ? -4.807 7.390 -15.424 1.00 87.00 182 GLN A O 1
ATOM 1453 N N . ASP A 1 183 ? -4.378 5.232 -14.954 1.00 88.56 183 ASP A N 1
ATOM 1454 C CA . ASP A 1 183 ? -3.367 5.485 -13.921 1.00 88.56 183 ASP A CA 1
ATOM 1455 C C . ASP A 1 183 ? -2.317 4.366 -13.913 1.00 88.56 183 ASP A C 1
ATOM 1457 O O . ASP A 1 183 ? -2.328 3.444 -13.089 1.00 88.56 183 ASP A O 1
ATOM 1461 N N . MET A 1 184 ? -1.394 4.446 -14.872 1.00 88.31 184 MET A N 1
ATOM 1462 C CA . MET A 1 184 ? -0.348 3.440 -15.043 1.00 88.31 184 MET A CA 1
ATOM 1463 C C . MET A 1 184 ? 0.564 3.293 -13.808 1.00 88.31 184 MET A C 1
ATOM 1465 O O . MET A 1 184 ? 0.781 2.151 -13.393 1.00 88.31 184 MET A O 1
ATOM 1469 N N . PRO A 1 185 ? 1.071 4.372 -13.168 1.00 89.94 185 PRO A N 1
ATOM 1470 C CA . PRO A 1 185 ? 1.886 4.245 -11.958 1.00 89.94 185 PRO A CA 1
ATOM 1471 C C . PRO A 1 185 ? 1.221 3.422 -10.858 1.00 89.94 185 PRO A C 1
ATOM 1473 O O . PRO A 1 185 ? 1.846 2.516 -10.301 1.00 89.94 185 PRO A O 1
ATOM 1476 N N . SER A 1 186 ? -0.054 3.692 -10.581 1.00 91.81 186 SER A N 1
ATOM 1477 C CA . SER A 1 186 ? -0.811 2.938 -9.587 1.00 91.81 186 SER A CA 1
ATOM 1478 C C . SER A 1 186 ? -1.072 1.503 -10.041 1.00 91.81 186 SER A C 1
ATOM 1480 O O . SER A 1 186 ? -0.938 0.578 -9.244 1.00 91.81 186 SER A O 1
ATOM 1482 N N . ALA A 1 187 ? -1.374 1.272 -11.321 1.00 92.94 187 ALA A N 1
ATOM 1483 C CA . ALA A 1 187 ? -1.592 -0.076 -11.840 1.00 92.94 187 ALA A CA 1
ATOM 1484 C C . ALA A 1 187 ? -0.343 -0.961 -11.753 1.00 92.94 187 ALA A C 1
ATOM 1486 O O . ALA A 1 187 ? -0.421 -2.101 -11.292 1.00 92.94 187 ALA A O 1
ATOM 1487 N N . VAL A 1 188 ? 0.823 -0.437 -12.127 1.00 93.06 188 VAL A N 1
ATOM 1488 C CA . VAL A 1 188 ? 2.091 -1.170 -12.027 1.00 93.06 188 VAL A CA 1
ATOM 1489 C C . VAL A 1 188 ? 2.465 -1.417 -10.565 1.00 93.06 188 VAL A C 1
ATOM 1491 O O . VAL A 1 188 ? 2.829 -2.541 -10.215 1.00 93.06 188 VAL A O 1
ATOM 1494 N N . ALA A 1 189 ? 2.317 -0.416 -9.691 1.00 94.81 189 ALA A N 1
ATOM 1495 C CA . ALA A 1 189 ? 2.567 -0.580 -8.259 1.00 94.81 189 ALA A CA 1
ATOM 1496 C C . ALA A 1 189 ? 1.618 -1.611 -7.616 1.00 94.81 189 ALA A C 1
ATOM 1498 O O . ALA A 1 189 ? 2.040 -2.390 -6.758 1.00 94.81 189 ALA A O 1
ATOM 1499 N N . TRP A 1 190 ? 0.357 -1.664 -8.056 1.00 96.31 190 TRP A N 1
ATOM 1500 C CA . TRP A 1 190 ? -0.609 -2.681 -7.637 1.00 96.31 190 TRP A CA 1
ATOM 1501 C C . TRP A 1 190 ? -0.187 -4.083 -8.076 1.00 96.31 190 TRP A C 1
ATOM 1503 O O . TRP A 1 190 ? -0.114 -4.985 -7.243 1.00 96.31 190 TRP A O 1
ATOM 1513 N N . LEU A 1 191 ? 0.139 -4.272 -9.360 1.00 96.25 191 LEU A N 1
ATOM 1514 C CA . LEU A 1 191 ? 0.581 -5.567 -9.887 1.00 96.25 191 LEU A CA 1
ATOM 1515 C C . LEU A 1 191 ? 1.852 -6.063 -9.185 1.00 96.25 191 LEU A C 1
ATOM 1517 O O . LEU A 1 191 ? 1.944 -7.250 -8.872 1.00 96.25 191 LEU A O 1
ATOM 1521 N N . GLU A 1 192 ? 2.799 -5.173 -8.872 1.00 97.00 192 GLU A N 1
ATOM 1522 C CA . GLU A 1 192 ? 3.972 -5.527 -8.068 1.00 97.00 192 GLU A CA 1
ATOM 1523 C C . GLU A 1 192 ? 3.590 -5.965 -6.655 1.00 97.00 192 GLU A C 1
ATOM 1525 O O . GLU A 1 192 ? 4.042 -7.022 -6.209 1.00 97.00 192 GLU A O 1
ATOM 1530 N N . ALA A 1 193 ? 2.741 -5.208 -5.955 1.00 97.31 193 ALA A N 1
ATOM 1531 C CA . ALA A 1 193 ? 2.278 -5.591 -4.623 1.00 97.31 193 ALA A CA 1
ATOM 1532 C C . ALA A 1 193 ? 1.583 -6.963 -4.651 1.00 97.31 193 ALA A C 1
ATOM 1534 O O . ALA A 1 193 ? 1.915 -7.836 -3.849 1.00 97.31 193 ALA A O 1
ATOM 1535 N N . MET A 1 194 ? 0.690 -7.198 -5.618 1.00 97.94 194 MET A N 1
ATOM 1536 C CA . MET A 1 194 ? -0.000 -8.481 -5.784 1.00 97.94 194 MET A CA 1
ATOM 1537 C C . MET A 1 194 ? 0.963 -9.622 -6.134 1.00 97.94 194 MET A C 1
ATOM 1539 O O . MET A 1 194 ? 0.777 -10.740 -5.654 1.00 97.94 194 MET A O 1
ATOM 1543 N N . ALA A 1 195 ? 2.010 -9.370 -6.926 1.00 97.75 195 ALA A N 1
ATOM 1544 C CA . ALA A 1 195 ? 3.040 -10.366 -7.230 1.00 97.75 195 ALA A CA 1
ATOM 1545 C C . ALA A 1 195 ? 3.845 -10.732 -5.979 1.00 97.75 195 ALA A C 1
ATOM 1547 O O . ALA A 1 195 ? 3.990 -11.909 -5.655 1.00 97.75 195 ALA A O 1
ATOM 1548 N N . ARG A 1 196 ? 4.300 -9.728 -5.222 1.00 97.62 196 ARG A N 1
ATOM 1549 C CA . ARG A 1 196 ? 5.042 -9.920 -3.967 1.00 97.62 196 ARG A CA 1
ATOM 1550 C C . ARG A 1 196 ? 4.225 -10.647 -2.905 1.00 97.62 196 ARG A C 1
ATOM 1552 O O . ARG A 1 196 ? 4.796 -11.440 -2.161 1.00 97.62 196 ARG A O 1
ATOM 1559 N N . LEU A 1 197 ? 2.919 -10.388 -2.831 1.00 97.81 197 LEU A N 1
ATOM 1560 C CA . LEU A 1 197 ? 1.983 -11.074 -1.934 1.00 97.81 197 LEU A CA 1
ATOM 1561 C C . LEU A 1 197 ? 1.662 -12.512 -2.380 1.00 97.81 197 LEU A C 1
ATOM 1563 O O . LEU A 1 197 ? 1.110 -13.275 -1.593 1.00 97.81 197 LEU A O 1
ATOM 1567 N N . GLY A 1 198 ? 2.015 -12.900 -3.611 1.00 96.50 198 GLY A N 1
ATOM 1568 C CA . GLY A 1 198 ? 1.670 -14.205 -4.184 1.00 96.50 198 GLY A CA 1
ATOM 1569 C C . GLY A 1 198 ? 0.227 -14.294 -4.693 1.00 96.50 198 GLY A C 1
ATOM 1570 O O . GLY A 1 198 ? -0.285 -15.387 -4.925 1.00 96.50 198 GLY A O 1
ATOM 1571 N N . PHE A 1 199 ? -0.449 -13.157 -4.868 1.00 97.62 199 PHE A N 1
ATOM 1572 C CA . PHE A 1 199 ? -1.838 -13.097 -5.323 1.00 97.62 199 PHE A CA 1
ATOM 1573 C C . PHE A 1 199 ? -1.972 -12.967 -6.838 1.00 97.62 199 PHE A C 1
ATOM 1575 O O . PHE A 1 199 ? -2.962 -13.430 -7.398 1.00 97.62 199 PHE A O 1
ATOM 1582 N N . LEU A 1 200 ? -0.973 -12.389 -7.511 1.00 96.19 200 LEU A N 1
ATOM 1583 C CA . LEU A 1 200 ? -1.014 -12.128 -8.952 1.00 96.19 200 LEU A CA 1
ATOM 1584 C C . LEU A 1 200 ? -1.396 -13.371 -9.767 1.00 96.19 200 LEU A C 1
ATOM 1586 O O . LEU A 1 200 ? -2.340 -13.318 -10.544 1.00 96.19 200 LEU A O 1
ATOM 1590 N N . GLY A 1 201 ? -0.714 -14.499 -9.550 1.00 93.81 201 GLY A N 1
ATOM 1591 C CA . GLY A 1 201 ? -0.968 -15.742 -10.291 1.00 93.81 201 GLY A CA 1
ATOM 1592 C C . GLY A 1 201 ? -2.309 -16.418 -9.978 1.00 93.81 201 GLY A C 1
ATOM 1593 O O . GLY A 1 201 ? -2.699 -17.341 -10.684 1.00 93.81 201 GLY A O 1
ATOM 1594 N N . ARG A 1 202 ? -3.018 -15.971 -8.934 1.00 94.88 202 ARG A N 1
ATOM 1595 C CA . ARG A 1 202 ? -4.313 -16.524 -8.503 1.00 94.88 202 ARG A CA 1
ATOM 1596 C C . ARG A 1 202 ? -5.502 -15.788 -9.123 1.00 94.88 202 ARG A C 1
ATOM 1598 O O . ARG A 1 202 ? -6.604 -16.329 -9.129 1.00 94.88 202 ARG A O 1
ATOM 1605 N N . HIS A 1 203 ? -5.287 -14.577 -9.640 1.00 95.31 203 HIS A N 1
ATOM 1606 C CA . HIS A 1 203 ? -6.340 -13.716 -10.169 1.00 95.31 203 HIS A CA 1
ATOM 1607 C C . HIS A 1 203 ? -6.189 -13.518 -11.681 1.00 95.31 203 HIS A C 1
ATOM 1609 O O . HIS A 1 203 ? -5.333 -12.762 -12.147 1.00 95.31 203 HIS A O 1
ATOM 1615 N N . GLU A 1 204 ? -7.058 -14.160 -12.468 1.00 93.00 204 GLU A N 1
ATOM 1616 C CA . GLU A 1 204 ? -6.978 -14.127 -13.936 1.00 93.00 204 GLU A CA 1
ATOM 1617 C C . GLU A 1 204 ? -6.986 -12.712 -14.524 1.00 93.00 204 GLU A C 1
ATOM 1619 O O . GLU A 1 204 ? -6.319 -12.459 -15.527 1.00 93.00 204 GLU A O 1
ATOM 1624 N N . GLY A 1 205 ? -7.744 -11.787 -13.924 1.00 92.38 205 GLY A N 1
ATOM 1625 C CA . GLY A 1 205 ? -7.818 -10.404 -14.391 1.00 92.38 205 GLY A CA 1
ATOM 1626 C C . GLY A 1 205 ? -6.463 -9.702 -14.318 1.00 92.38 205 GLY A C 1
ATOM 1627 O O . GLY A 1 205 ? -6.063 -9.031 -15.266 1.00 92.38 205 GLY A O 1
ATOM 1628 N N . TRP A 1 206 ? -5.717 -9.920 -13.233 1.00 94.56 206 TRP A N 1
ATOM 1629 C CA . TRP A 1 206 ? -4.402 -9.307 -13.045 1.00 94.56 206 TRP A CA 1
ATOM 1630 C C . TRP A 1 206 ? -3.342 -9.960 -13.931 1.00 94.56 206 TRP A C 1
ATOM 1632 O O . TRP A 1 206 ? -2.506 -9.252 -14.487 1.00 94.56 206 TRP A O 1
ATOM 1642 N N . VAL A 1 207 ? -3.412 -11.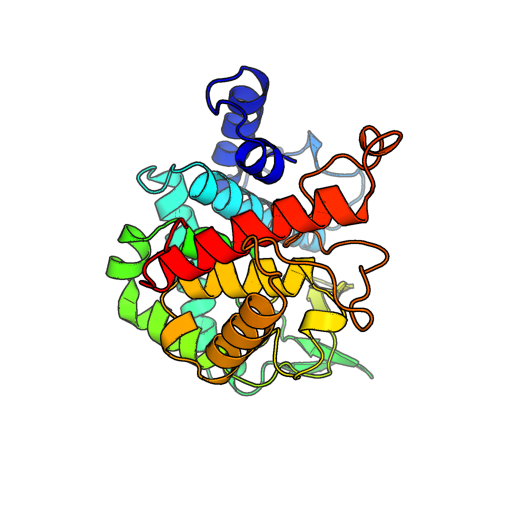281 -14.132 1.00 93.56 207 VAL A N 1
ATOM 1643 C CA . VAL A 1 207 ? -2.546 -11.991 -15.090 1.00 93.56 207 VAL A CA 1
ATOM 1644 C C . VAL A 1 207 ? -2.751 -11.453 -16.506 1.00 93.56 207 VAL A C 1
ATOM 1646 O O . VAL A 1 207 ? -1.785 -11.054 -17.147 1.00 93.56 207 VAL A O 1
ATOM 1649 N N . LYS A 1 208 ? -4.006 -11.350 -16.963 1.00 91.75 208 LYS A N 1
ATOM 1650 C CA . LYS A 1 208 ? -4.347 -10.818 -18.295 1.00 91.75 208 LYS A CA 1
ATOM 1651 C C . LYS A 1 208 ? -3.904 -9.364 -18.472 1.00 91.75 208 LYS A C 1
ATOM 1653 O O . LYS A 1 208 ? -3.474 -8.987 -19.559 1.00 91.75 208 LYS A O 1
ATOM 1658 N N . LEU A 1 209 ? -4.002 -8.543 -17.423 1.00 91.12 209 LEU A N 1
ATOM 1659 C CA . LEU A 1 209 ? -3.491 -7.170 -17.447 1.00 91.12 209 LEU A CA 1
ATOM 1660 C C . LEU A 1 209 ? -1.964 -7.135 -17.555 1.00 91.12 209 LEU A C 1
ATOM 1662 O O . LEU A 1 209 ? -1.441 -6.375 -18.369 1.00 91.12 209 LEU A O 1
ATOM 1666 N N . LEU A 1 210 ? -1.250 -7.972 -16.796 1.00 91.75 210 LEU A N 1
ATOM 1667 C CA . LEU A 1 210 ? 0.202 -8.087 -16.921 1.00 91.75 210 LEU A CA 1
ATOM 1668 C C . LEU A 1 210 ? 0.604 -8.532 -18.333 1.00 91.75 210 LEU A C 1
ATOM 1670 O O . LEU A 1 210 ? 1.479 -7.907 -18.921 1.00 91.75 210 LEU A O 1
ATOM 1674 N N . ASP A 1 211 ? -0.050 -9.556 -18.887 1.00 91.12 211 ASP A N 1
ATOM 1675 C CA . ASP A 1 211 ? 0.219 -10.059 -20.241 1.00 91.12 211 ASP A CA 1
ATOM 1676 C C . ASP A 1 211 ? 0.037 -8.966 -21.289 1.00 91.12 211 ASP A C 1
ATOM 1678 O O . ASP A 1 211 ? 0.973 -8.662 -22.022 1.00 91.12 211 ASP A O 1
ATOM 1682 N N . ARG A 1 212 ? -1.110 -8.276 -21.264 1.00 89.12 212 ARG A N 1
ATOM 1683 C CA . ARG A 1 212 ? -1.368 -7.130 -22.145 1.00 89.12 212 ARG A CA 1
ATOM 1684 C C . ARG A 1 212 ? -0.262 -6.077 -22.048 1.00 89.12 212 ARG A C 1
ATOM 1686 O O . ARG A 1 212 ? 0.176 -5.556 -23.063 1.00 89.12 212 ARG A O 1
ATOM 1693 N N . THR A 1 213 ? 0.187 -5.761 -20.834 1.00 89.19 213 THR A N 1
ATOM 1694 C CA . THR A 1 213 ? 1.231 -4.742 -20.634 1.00 89.19 213 THR A CA 1
ATOM 1695 C C . THR A 1 213 ? 2.588 -5.220 -21.149 1.00 89.19 213 THR A C 1
ATOM 1697 O O . THR A 1 213 ? 3.374 -4.431 -21.661 1.00 89.19 213 THR A O 1
ATOM 1700 N N . LEU A 1 214 ? 2.883 -6.515 -21.034 1.00 89.75 214 LEU A N 1
ATOM 1701 C CA . LEU A 1 214 ? 4.090 -7.120 -21.595 1.00 89.75 214 LEU A CA 1
ATOM 1702 C C . LEU A 1 214 ? 4.040 -7.192 -23.131 1.00 89.75 214 LEU A C 1
ATOM 1704 O O . LEU A 1 214 ? 5.097 -7.137 -23.760 1.00 89.75 214 LEU A O 1
ATOM 1708 N N . ASP A 1 215 ? 2.860 -7.290 -23.735 1.00 89.12 215 ASP A N 1
ATOM 1709 C CA . ASP A 1 215 ? 2.689 -7.316 -25.194 1.00 89.12 215 ASP A CA 1
ATOM 1710 C C . ASP A 1 215 ? 2.960 -5.951 -25.851 1.00 89.12 215 ASP A C 1
ATOM 1712 O O . ASP A 1 215 ? 3.360 -5.896 -27.012 1.00 89.12 215 ASP A O 1
ATOM 1716 N N . ASP A 1 216 ? 2.862 -4.850 -25.097 1.00 88.44 216 ASP A N 1
ATOM 1717 C CA . ASP A 1 216 ? 3.234 -3.497 -25.549 1.00 88.44 216 ASP A CA 1
ATOM 1718 C C . ASP A 1 216 ? 4.767 -3.292 -25.665 1.00 88.44 216 ASP A C 1
ATOM 1720 O O . ASP A 1 216 ? 5.259 -2.191 -25.944 1.00 88.44 216 ASP A O 1
ATOM 1724 N N . ARG A 1 217 ? 5.567 -4.345 -25.447 1.00 90.19 217 ARG A N 1
ATOM 1725 C CA . ARG A 1 217 ? 7.020 -4.316 -25.653 1.00 90.19 217 ARG A CA 1
ATOM 1726 C C . ARG A 1 217 ? 7.365 -4.434 -27.134 1.00 90.19 217 ARG A C 1
ATOM 1728 O O . ARG A 1 217 ? 6.888 -5.307 -27.853 1.00 90.19 217 ARG A O 1
ATOM 1735 N N . GLY A 1 218 ? 8.282 -3.584 -27.585 1.00 86.12 218 GLY A N 1
ATOM 1736 C CA . GLY A 1 218 ? 8.847 -3.684 -28.927 1.00 86.12 218 GLY A CA 1
ATOM 1737 C C . GLY A 1 218 ? 9.802 -4.874 -29.080 1.00 86.12 218 GLY A C 1
ATOM 1738 O O . GLY A 1 218 ? 10.147 -5.560 -28.121 1.00 86.12 218 GLY A O 1
ATOM 1739 N N . LYS A 1 219 ? 10.344 -5.057 -30.292 1.00 84.81 219 LYS A N 1
ATOM 1740 C CA . LYS A 1 219 ? 11.305 -6.136 -30.624 1.00 84.81 219 LYS A CA 1
ATOM 1741 C C . LYS A 1 219 ? 12.553 -6.196 -29.729 1.00 84.81 219 LYS A C 1
ATOM 1743 O O . LYS A 1 219 ? 13.193 -7.232 -29.664 1.00 84.81 219 LYS A O 1
ATOM 1748 N N . ARG A 1 220 ? 12.914 -5.083 -29.082 1.00 85.25 220 ARG A N 1
ATOM 1749 C CA . ARG A 1 220 ? 14.057 -4.974 -28.156 1.00 85.25 220 ARG A CA 1
ATOM 1750 C C . ARG A 1 220 ? 13.687 -5.285 -26.698 1.00 85.25 220 ARG A C 1
ATOM 1752 O O . ARG A 1 220 ? 14.472 -4.999 -25.806 1.00 85.25 220 ARG A O 1
ATOM 1759 N N . GLY A 1 221 ? 12.468 -5.764 -26.437 1.00 86.12 221 GLY A N 1
ATOM 1760 C CA . GLY A 1 221 ? 11.969 -6.034 -25.085 1.00 86.12 221 GLY A CA 1
ATOM 1761 C C . GLY A 1 221 ? 11.658 -4.783 -24.253 1.00 86.12 221 GLY A C 1
ATOM 1762 O O . GLY A 1 221 ? 11.271 -4.909 -23.095 1.00 86.12 221 GLY A O 1
ATOM 1763 N N . VAL A 1 222 ? 11.794 -3.586 -24.831 1.00 90.69 222 VAL A N 1
ATOM 1764 C CA . VAL A 1 222 ? 11.489 -2.311 -24.171 1.00 90.69 222 VAL A CA 1
ATOM 1765 C C . VAL A 1 222 ? 10.006 -2.004 -24.328 1.00 90.69 222 VAL A C 1
ATOM 1767 O O . VAL A 1 222 ? 9.483 -1.997 -25.447 1.00 90.69 222 VAL A O 1
ATOM 1770 N N . TRP A 1 223 ? 9.337 -1.752 -23.207 1.00 91.50 223 TRP A N 1
ATOM 1771 C CA . TRP A 1 223 ? 7.950 -1.303 -23.183 1.00 91.50 223 TRP A CA 1
ATOM 1772 C C . TRP A 1 223 ? 7.847 0.113 -23.740 1.00 91.50 223 TRP A C 1
ATOM 1774 O O . TRP A 1 223 ? 8.665 0.962 -23.402 1.00 91.50 223 TRP A O 1
ATOM 1784 N N . THR A 1 224 ? 6.863 0.367 -24.600 1.00 87.81 224 THR A N 1
ATOM 1785 C CA . THR A 1 224 ? 6.604 1.705 -25.151 1.00 87.81 224 THR A CA 1
ATOM 1786 C C . THR A 1 224 ? 5.196 2.139 -24.758 1.00 87.81 224 THR A C 1
ATOM 1788 O O . THR A 1 224 ? 4.269 1.343 -24.906 1.00 87.81 224 THR A O 1
ATOM 1791 N N . PRO A 1 225 ? 4.995 3.383 -24.288 1.00 86.06 225 PRO A N 1
ATOM 1792 C CA . PRO A 1 225 ? 3.686 3.836 -23.848 1.00 86.06 225 PRO A CA 1
ATOM 1793 C C . PRO A 1 225 ? 2.658 3.784 -24.989 1.00 86.06 225 PRO A C 1
ATOM 1795 O O . PRO A 1 225 ? 2.869 4.420 -26.029 1.00 86.06 225 PRO A O 1
ATOM 1798 N N . PRO A 1 226 ? 1.536 3.055 -24.826 1.00 84.88 226 PRO A N 1
ATOM 1799 C CA . PRO A 1 226 ? 0.491 3.023 -25.835 1.00 84.88 226 PRO A CA 1
ATOM 1800 C C . PRO A 1 226 ? -0.212 4.382 -25.902 1.00 84.88 226 PRO A C 1
ATOM 1802 O O . PRO A 1 226 ? -0.299 5.110 -24.915 1.00 84.88 226 PRO A O 1
ATOM 1805 N N . ARG A 1 227 ? -0.781 4.721 -27.065 1.00 84.62 227 ARG A N 1
ATOM 1806 C CA . ARG A 1 227 ? -1.485 6.006 -27.265 1.00 84.62 227 ARG A CA 1
ATOM 1807 C C . ARG A 1 227 ? -2.695 6.200 -26.345 1.00 84.62 227 ARG A C 1
ATOM 1809 O O . ARG A 1 227 ? -3.126 7.331 -26.160 1.00 84.62 227 ARG A O 1
ATOM 1816 N N . SER A 1 228 ? -3.267 5.110 -25.835 1.00 84.00 228 SER A N 1
ATOM 1817 C CA . SER A 1 228 ? -4.381 5.128 -24.884 1.00 84.00 228 SER A CA 1
ATOM 1818 C C . SER A 1 228 ? -3.964 5.532 -23.475 1.00 84.00 228 SER A C 1
ATOM 1820 O O . SER A 1 228 ? -4.829 5.918 -22.695 1.00 84.00 228 SER A O 1
ATOM 1822 N N . MET A 1 229 ? -2.675 5.424 -23.141 1.00 85.81 229 MET A N 1
ATOM 1823 C CA . MET A 1 229 ? -2.193 5.668 -21.791 1.00 85.81 229 MET A CA 1
ATOM 1824 C C . MET A 1 229 ? -2.149 7.164 -21.488 1.00 85.81 229 MET A C 1
ATOM 1826 O O . MET A 1 229 ? -1.599 7.967 -22.244 1.00 85.81 229 MET A O 1
ATOM 1830 N N . SER A 1 230 ? -2.707 7.517 -20.335 1.00 78.81 230 SER A N 1
ATOM 1831 C CA . SER A 1 230 ? -2.625 8.839 -19.736 1.00 78.81 230 SER A CA 1
ATOM 1832 C C . SER A 1 230 ? -1.904 8.760 -18.398 1.00 78.81 230 SER A C 1
ATOM 1834 O O . SER A 1 230 ? -2.249 7.947 -17.541 1.00 78.81 230 SER A O 1
ATOM 1836 N N . MET A 1 231 ? -0.931 9.644 -18.192 1.00 81.19 231 MET A N 1
ATOM 1837 C CA . MET A 1 231 ? -0.360 9.857 -16.866 1.00 81.19 231 MET A CA 1
ATOM 1838 C C . MET A 1 231 ? -1.322 10.718 -16.037 1.00 81.19 231 MET A C 1
ATOM 1840 O O . MET A 1 231 ? -1.805 11.734 -16.549 1.00 81.19 231 MET A O 1
ATOM 1844 N N . PRO A 1 232 ? -1.589 10.368 -14.767 1.00 83.38 232 PRO A N 1
ATOM 1845 C CA . PRO A 1 232 ? -2.406 11.212 -13.907 1.00 83.38 232 PRO A CA 1
ATOM 1846 C C . PRO A 1 232 ? -1.705 12.555 -13.666 1.00 83.38 232 PRO A C 1
ATOM 1848 O O . PRO A 1 232 ? -0.475 12.628 -13.614 1.00 83.38 232 PRO A O 1
ATOM 1851 N N . GLY A 1 233 ? -2.486 13.623 -13.464 1.00 81.38 233 GLY A N 1
ATOM 1852 C CA . GLY A 1 233 ? -1.937 14.954 -13.162 1.00 81.38 233 GLY A CA 1
ATOM 1853 C C . GLY A 1 233 ? -1.086 14.980 -11.885 1.00 81.38 233 GLY A C 1
ATOM 1854 O O . GLY A 1 233 ? -0.138 15.754 -11.784 1.00 81.38 233 GLY A O 1
ATOM 1855 N N . GLN A 1 234 ? -1.385 14.088 -10.937 1.00 85.50 234 GLN A N 1
ATOM 1856 C CA . GLN A 1 234 ? -0.579 13.822 -9.754 1.00 85.50 234 GLN A CA 1
ATOM 1857 C C . GLN A 1 234 ? -0.621 12.325 -9.444 1.00 85.50 234 GLN A C 1
ATOM 1859 O O . GLN A 1 234 ? -1.698 11.746 -9.322 1.00 85.50 234 GLN A O 1
ATOM 1864 N N . VAL A 1 235 ? 0.549 11.703 -9.288 1.00 87.62 235 VAL A N 1
ATOM 1865 C CA . VAL A 1 235 ? 0.630 10.291 -8.894 1.00 87.62 235 VAL A CA 1
ATOM 1866 C C . VAL A 1 235 ? 0.229 10.141 -7.421 1.00 87.62 235 VAL A C 1
ATOM 1868 O O . VAL A 1 235 ? 0.753 10.885 -6.582 1.00 87.62 235 VAL A O 1
ATOM 1871 N N . PRO A 1 236 ? -0.641 9.175 -7.070 1.00 89.19 236 PRO A N 1
ATOM 1872 C CA . PRO A 1 236 ? -1.026 8.931 -5.686 1.00 89.19 236 PRO A CA 1
ATOM 1873 C C . PRO A 1 236 ? 0.185 8.673 -4.769 1.00 89.19 236 PRO A C 1
ATOM 1875 O O . PRO A 1 236 ? 1.112 7.956 -5.163 1.00 89.19 236 PRO A O 1
ATOM 1878 N N . PRO A 1 237 ? 0.189 9.175 -3.515 1.00 89.31 237 PRO A N 1
ATOM 1879 C CA . PRO A 1 237 ? 1.341 9.060 -2.613 1.00 89.31 237 PRO A CA 1
ATOM 1880 C C . PRO A 1 237 ? 1.836 7.632 -2.350 1.00 89.31 237 PRO A C 1
ATOM 1882 O O . PRO A 1 237 ? 3.008 7.434 -2.028 1.00 89.31 237 PRO A O 1
ATOM 1885 N N . TRP A 1 238 ? 0.961 6.629 -2.465 1.00 90.06 238 TRP A N 1
ATOM 1886 C CA . TRP A 1 238 ? 1.320 5.230 -2.237 1.00 90.06 238 TRP A CA 1
ATOM 1887 C C . TRP A 1 238 ? 2.107 4.614 -3.406 1.00 90.06 238 TRP A C 1
ATOM 1889 O O . TRP A 1 238 ? 2.988 3.784 -3.152 1.00 90.06 238 TRP A O 1
ATOM 1899 N N . ALA A 1 239 ? 1.818 5.054 -4.639 1.00 91.56 239 ALA A N 1
ATOM 1900 C CA . ALA A 1 239 ? 2.412 4.587 -5.893 1.00 91.56 239 ALA A CA 1
ATOM 1901 C C . ALA A 1 239 ? 3.615 5.439 -6.331 1.00 91.56 239 ALA A C 1
ATOM 1903 O O . ALA A 1 239 ? 4.573 4.917 -6.897 1.00 91.56 239 ALA A O 1
ATOM 1904 N N . TRP A 1 240 ? 3.623 6.732 -5.986 1.00 91.62 240 TRP A N 1
ATOM 1905 C CA . TRP A 1 240 ? 4.693 7.682 -6.317 1.00 91.62 240 TRP A CA 1
ATOM 1906 C C . TRP A 1 240 ? 6.126 7.228 -5.969 1.00 91.62 240 TRP A C 1
ATOM 1908 O O . TRP A 1 240 ? 7.049 7.582 -6.705 1.00 91.62 240 TRP A O 1
ATOM 1918 N N . PRO A 1 241 ? 6.379 6.466 -4.880 1.00 91.38 241 PRO A N 1
ATOM 1919 C CA . PRO A 1 241 ? 7.715 5.942 -4.615 1.00 91.38 241 PRO A CA 1
ATOM 1920 C C . PRO A 1 241 ? 8.219 4.962 -5.675 1.00 91.38 241 PRO A C 1
ATOM 1922 O O . PRO A 1 241 ? 9.426 4.851 -5.834 1.00 91.38 241 PRO A O 1
ATOM 1925 N N . VAL A 1 242 ? 7.310 4.257 -6.355 1.00 88.75 242 VAL A N 1
ATOM 1926 C CA . VAL A 1 242 ? 7.607 3.184 -7.315 1.00 88.75 242 VAL A CA 1
ATOM 1927 C C . VAL A 1 242 ? 7.794 3.746 -8.723 1.00 88.75 242 VAL A C 1
ATOM 1929 O O . VAL A 1 242 ? 8.668 3.278 -9.455 1.00 88.75 242 VAL A O 1
ATOM 1932 N N . LEU A 1 243 ? 6.968 4.727 -9.109 1.00 88.19 243 LEU A N 1
ATOM 1933 C CA . LEU A 1 243 ? 6.935 5.272 -10.463 1.00 88.19 243 LEU A CA 1
ATOM 1934 C C . LEU A 1 243 ? 6.293 6.675 -10.520 1.00 88.19 243 LEU A C 1
ATOM 1936 O O . LEU A 1 243 ? 5.336 6.930 -9.787 1.00 88.19 243 LEU A O 1
ATOM 1940 N N . PRO A 1 244 ? 6.730 7.561 -11.437 1.00 85.88 244 PRO A N 1
ATOM 1941 C CA . PRO A 1 244 ? 7.997 7.511 -12.173 1.00 85.88 244 PRO A CA 1
ATOM 1942 C C . PRO A 1 244 ? 9.194 7.718 -11.240 1.00 85.88 244 PRO A C 1
ATOM 1944 O O . PRO A 1 244 ? 9.109 8.515 -10.298 1.00 85.88 244 PRO A O 1
ATOM 1947 N N . LEU A 1 245 ? 10.305 7.026 -11.503 1.00 84.69 245 LEU A N 1
ATOM 1948 C CA . LEU A 1 245 ? 11.540 7.195 -10.729 1.00 84.69 245 LEU A CA 1
ATOM 1949 C C . LEU A 1 245 ? 12.375 8.360 -11.247 1.00 84.69 245 LEU A C 1
ATOM 1951 O O . LEU A 1 245 ? 12.997 9.057 -10.440 1.00 84.69 245 LEU A O 1
ATOM 1955 N N . HIS A 1 246 ? 12.328 8.623 -12.552 1.00 75.44 246 HIS A N 1
ATOM 1956 C CA . HIS A 1 246 ? 13.023 9.757 -13.145 1.00 75.44 246 HIS A CA 1
ATOM 1957 C C . HIS A 1 246 ? 12.599 11.101 -12.529 1.00 75.44 246 HIS A C 1
ATOM 1959 O O . HIS A 1 246 ? 11.449 11.312 -12.127 1.00 75.44 246 HIS A O 1
ATOM 1965 N N . ASP A 1 247 ? 13.561 12.020 -12.445 1.00 63.62 247 ASP A N 1
ATOM 1966 C CA . ASP A 1 247 ? 13.323 13.401 -12.043 1.00 63.62 247 ASP A CA 1
ATOM 1967 C C . ASP A 1 247 ? 12.861 14.203 -13.267 1.00 63.62 247 ASP A C 1
ATOM 1969 O O . ASP A 1 247 ? 13.577 14.318 -14.266 1.00 63.62 247 ASP A O 1
ATOM 1973 N N . GLY A 1 248 ? 11.655 14.770 -13.192 1.00 54.66 248 GLY A N 1
ATOM 1974 C CA . GLY A 1 248 ? 11.091 15.603 -14.253 1.00 54.66 248 GLY A CA 1
ATOM 1975 C C . GLY A 1 248 ? 11.941 16.835 -14.592 1.00 54.66 248 GLY A C 1
ATOM 1976 O O . GLY A 1 248 ? 11.770 17.378 -15.683 1.00 54.66 248 GLY A O 1
ATOM 1977 N N . ALA A 1 249 ? 12.857 17.249 -13.704 1.00 49.09 249 ALA A N 1
ATOM 1978 C CA . ALA A 1 249 ? 13.804 18.345 -13.923 1.00 49.09 249 ALA A CA 1
ATOM 1979 C C . ALA A 1 249 ? 15.081 17.922 -14.681 1.00 49.09 249 ALA A C 1
ATOM 1981 O O . ALA A 1 249 ? 15.620 18.714 -15.452 1.00 49.09 249 ALA A O 1
ATOM 1982 N N . LEU A 1 250 ? 15.547 16.674 -14.521 1.00 44.19 250 LEU A N 1
ATOM 1983 C CA . LEU A 1 250 ? 16.691 16.115 -15.267 1.00 44.19 250 LEU A CA 1
ATOM 1984 C C . LEU A 1 250 ? 16.293 15.624 -16.672 1.00 44.19 250 LEU A C 1
ATOM 1986 O O . LEU A 1 250 ? 17.138 15.515 -17.558 1.00 44.19 250 LEU A O 1
ATOM 1990 N N . ALA A 1 251 ? 14.996 15.412 -16.913 1.00 47.06 251 ALA A N 1
ATOM 1991 C CA . ALA A 1 251 ? 14.419 15.109 -18.226 1.00 47.06 251 ALA A CA 1
ATOM 1992 C C . ALA A 1 251 ? 14.309 16.338 -19.160 1.00 47.06 251 ALA A C 1
ATOM 1994 O O . ALA A 1 251 ? 13.489 16.361 -20.073 1.00 47.06 251 ALA A O 1
ATOM 1995 N N . ALA A 1 252 ? 15.118 17.380 -18.943 1.00 47.44 252 ALA A N 1
ATOM 1996 C CA . ALA A 1 252 ? 15.248 18.495 -19.883 1.00 47.44 252 ALA A CA 1
ATOM 1997 C C . ALA A 1 252 ? 16.029 18.107 -21.160 1.00 47.44 252 ALA A C 1
ATOM 1999 O O . ALA A 1 252 ? 16.027 18.869 -22.123 1.00 47.44 252 ALA A O 1
ATOM 2000 N N . GLY A 1 253 ? 16.676 16.929 -21.176 1.00 48.78 253 GLY A N 1
ATOM 2001 C CA . GLY A 1 253 ? 17.406 16.390 -22.334 1.00 48.78 253 GLY A CA 1
ATOM 2002 C C . GLY A 1 253 ? 17.062 14.949 -22.745 1.00 48.78 253 GLY A C 1
ATOM 2003 O O . GLY A 1 253 ? 17.328 14.585 -23.885 1.00 48.78 253 GLY A O 1
ATOM 2004 N N . ALA A 1 254 ? 16.459 14.142 -21.864 1.00 57.00 254 ALA A N 1
ATOM 2005 C CA . ALA A 1 254 ? 15.912 12.826 -22.209 1.00 57.00 254 ALA A CA 1
ATOM 2006 C C . ALA A 1 254 ? 14.414 12.960 -22.507 1.00 57.00 254 ALA A C 1
ATOM 2008 O O . ALA A 1 254 ? 13.712 13.660 -21.773 1.00 57.00 254 ALA A O 1
ATOM 2009 N N . ASP A 1 255 ? 13.912 12.292 -23.550 1.00 69.69 255 ASP A N 1
ATOM 2010 C CA . ASP A 1 255 ? 12.472 12.258 -23.802 1.00 69.69 255 ASP A CA 1
ATOM 2011 C C . ASP A 1 255 ? 11.781 11.643 -22.572 1.00 69.69 255 ASP A C 1
ATOM 2013 O O . ASP A 1 255 ? 12.098 10.528 -22.151 1.00 69.69 255 ASP A O 1
ATOM 2017 N N . LYS A 1 256 ? 10.847 12.375 -21.952 1.00 72.69 256 LYS A N 1
ATOM 2018 C CA . LYS A 1 256 ? 10.085 11.898 -20.783 1.00 72.69 256 LYS A CA 1
ATOM 2019 C C . LYS A 1 256 ? 9.425 10.546 -21.062 1.00 72.69 256 LYS A C 1
ATOM 2021 O O . LYS A 1 256 ? 9.296 9.728 -20.151 1.00 72.69 256 LYS A O 1
ATOM 2026 N 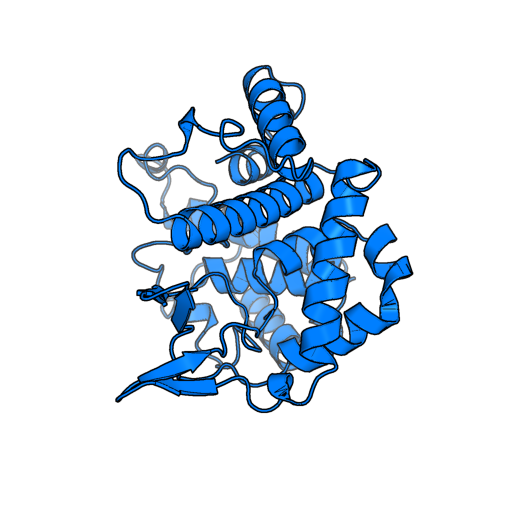N . ALA A 1 257 ? 9.038 10.299 -22.315 1.00 77.62 257 ALA A N 1
ATOM 2027 C CA . ALA A 1 257 ? 8.502 9.016 -22.745 1.00 77.62 257 ALA A CA 1
ATOM 2028 C C . ALA A 1 257 ? 9.549 7.892 -22.681 1.00 77.62 257 ALA A C 1
ATOM 2030 O O . ALA A 1 257 ? 9.216 6.776 -22.285 1.00 77.62 257 ALA A O 1
ATOM 2031 N N . GLU A 1 258 ? 10.809 8.170 -23.015 1.00 81.19 258 GLU A N 1
ATOM 2032 C CA . GLU A 1 258 ? 11.913 7.206 -22.951 1.00 81.19 258 GLU A CA 1
ATOM 2033 C C . GLU A 1 258 ? 12.277 6.866 -21.499 1.00 81.19 258 GLU A C 1
ATOM 2035 O O . GLU A 1 258 ? 12.392 5.690 -21.152 1.00 81.19 258 GLU A O 1
ATOM 2040 N N . ALA A 1 259 ? 12.364 7.870 -20.622 1.00 81.38 259 ALA A N 1
ATOM 2041 C CA . ALA A 1 259 ? 12.623 7.650 -19.197 1.00 81.38 259 ALA A CA 1
ATOM 2042 C C . ALA A 1 259 ? 11.508 6.822 -18.532 1.00 81.38 259 ALA A C 1
ATOM 2044 O O . ALA A 1 259 ? 11.779 5.867 -17.803 1.00 81.38 259 ALA A O 1
ATOM 2045 N N . LEU A 1 260 ? 10.244 7.132 -18.841 1.00 84.56 260 LEU A N 1
ATOM 2046 C CA . LEU A 1 260 ? 9.103 6.338 -18.386 1.00 84.56 260 LEU A CA 1
ATOM 2047 C C . LEU A 1 260 ? 9.147 4.907 -18.941 1.00 84.56 260 LEU A C 1
ATOM 2049 O O . LEU A 1 260 ? 8.863 3.958 -18.214 1.00 84.56 260 LEU A O 1
ATOM 2053 N N . SER A 1 261 ? 9.527 4.750 -20.212 1.00 89.00 261 SER A N 1
ATOM 2054 C CA . SER A 1 261 ? 9.668 3.441 -20.858 1.00 89.00 261 SER A CA 1
ATOM 2055 C C . SER A 1 261 ? 10.688 2.564 -20.139 1.00 89.00 261 SER A C 1
ATOM 2057 O O . SER A 1 261 ? 10.418 1.387 -19.887 1.00 89.00 261 SER A O 1
ATOM 2059 N N . ALA A 1 262 ? 11.833 3.132 -19.755 1.00 88.25 262 ALA A N 1
ATOM 2060 C CA . ALA A 1 262 ? 12.850 2.433 -18.978 1.00 88.25 262 ALA A CA 1
ATOM 2061 C C . ALA A 1 262 ? 12.315 2.011 -17.601 1.00 88.25 262 ALA A C 1
ATOM 2063 O O . ALA A 1 262 ? 12.368 0.823 -17.271 1.00 88.25 262 ALA A O 1
ATOM 2064 N N . ASP A 1 263 ? 11.737 2.950 -16.842 1.00 89.69 263 ASP A N 1
ATOM 2065 C CA . ASP A 1 263 ? 11.196 2.678 -15.505 1.00 89.69 263 ASP A CA 1
ATOM 2066 C C . ASP A 1 263 ? 10.156 1.539 -15.542 1.00 89.69 263 ASP A C 1
ATOM 2068 O O . ASP A 1 263 ? 10.234 0.585 -14.762 1.00 89.69 263 ASP A O 1
ATOM 2072 N N . VAL A 1 264 ? 9.204 1.597 -16.483 1.00 91.38 264 VAL A N 1
ATOM 2073 C CA . VAL A 1 264 ? 8.158 0.572 -16.645 1.00 91.38 264 VAL A CA 1
ATOM 2074 C C . VAL A 1 264 ? 8.753 -0.761 -17.084 1.00 91.38 264 VAL A C 1
ATOM 2076 O O . VAL A 1 264 ? 8.374 -1.796 -16.543 1.00 91.38 264 VAL A O 1
ATOM 2079 N N . THR A 1 265 ? 9.713 -0.763 -18.010 1.00 92.75 265 THR A N 1
ATOM 2080 C CA . THR A 1 265 ? 10.349 -1.998 -18.497 1.00 92.75 265 THR A CA 1
ATOM 2081 C C . THR A 1 265 ? 11.007 -2.773 -17.355 1.00 92.75 265 THR A C 1
ATOM 2083 O O . THR A 1 265 ? 10.734 -3.965 -17.182 1.00 92.75 265 THR A O 1
ATOM 2086 N N . PHE A 1 266 ? 11.825 -2.108 -16.530 1.00 91.50 266 PHE A N 1
ATOM 2087 C CA . PHE A 1 266 ? 12.461 -2.754 -15.376 1.00 91.50 266 PHE A CA 1
ATOM 2088 C C . PHE A 1 266 ? 11.434 -3.247 -14.361 1.00 91.50 266 PHE A C 1
ATOM 2090 O O . PHE A 1 266 ? 11.581 -4.334 -13.794 1.00 91.50 266 PHE A O 1
ATOM 2097 N N . ARG A 1 267 ? 10.361 -2.480 -14.162 1.00 93.44 267 ARG A N 1
ATOM 2098 C CA . ARG A 1 267 ? 9.307 -2.844 -13.222 1.00 93.44 267 ARG A CA 1
ATOM 2099 C C . ARG A 1 267 ? 8.506 -4.057 -13.687 1.00 93.44 267 ARG A C 1
ATOM 2101 O O . ARG A 1 267 ? 8.285 -4.971 -12.899 1.00 93.44 267 ARG A O 1
ATOM 2108 N N . LEU A 1 268 ? 8.155 -4.131 -14.968 1.00 94.12 268 LEU A N 1
ATOM 2109 C CA . LEU A 1 268 ? 7.506 -5.301 -15.563 1.00 94.12 268 LEU A CA 1
ATOM 2110 C C . LEU A 1 268 ? 8.392 -6.548 -15.484 1.00 94.12 268 LEU A C 1
ATOM 2112 O O . LEU A 1 268 ? 7.890 -7.628 -15.176 1.00 94.12 268 LEU A O 1
ATOM 2116 N N . ALA A 1 269 ? 9.703 -6.408 -15.696 1.00 93.25 269 ALA A N 1
ATOM 2117 C CA . ALA A 1 269 ? 10.648 -7.510 -15.523 1.00 93.25 269 ALA A CA 1
ATOM 2118 C C . ALA A 1 269 ? 10.683 -8.012 -14.068 1.00 93.25 269 ALA A C 1
ATOM 2120 O O . ALA A 1 269 ? 10.644 -9.221 -13.827 1.00 93.25 269 ALA A O 1
ATOM 2121 N N . LEU A 1 270 ? 10.690 -7.101 -13.089 1.00 94.44 270 LEU A N 1
ATOM 2122 C CA . LEU A 1 270 ? 10.595 -7.446 -11.668 1.00 94.44 270 LEU A CA 1
ATOM 2123 C C . LEU A 1 270 ? 9.281 -8.171 -11.346 1.00 94.44 270 LEU A C 1
ATOM 2125 O O . LEU A 1 270 ? 9.313 -9.223 -10.710 1.00 94.44 270 LEU A O 1
ATOM 2129 N N . ILE A 1 271 ? 8.142 -7.648 -11.807 1.00 96.19 271 ILE A N 1
ATOM 2130 C CA . ILE A 1 271 ? 6.821 -8.259 -11.596 1.00 96.19 271 ILE A CA 1
ATOM 2131 C C . ILE A 1 271 ? 6.780 -9.664 -12.204 1.00 96.19 271 ILE A C 1
ATOM 2133 O O . ILE A 1 271 ? 6.363 -10.606 -11.534 1.00 96.19 271 ILE A O 1
ATOM 2137 N N . ALA A 1 272 ? 7.259 -9.830 -13.439 1.00 92.88 272 ALA A N 1
ATOM 2138 C CA . ALA A 1 272 ? 7.315 -11.126 -14.108 1.00 92.88 272 ALA A CA 1
ATOM 2139 C C . ALA A 1 272 ? 8.194 -12.127 -13.339 1.00 92.88 272 ALA A C 1
ATOM 2141 O O . ALA A 1 272 ? 7.771 -13.262 -13.115 1.00 92.88 272 ALA A O 1
ATOM 2142 N N . LYS A 1 273 ? 9.368 -11.698 -12.855 1.00 94.50 273 LYS A N 1
ATOM 2143 C CA . LYS A 1 273 ? 10.244 -12.524 -12.011 1.00 94.50 273 LYS A CA 1
ATOM 2144 C C . LYS A 1 273 ? 9.558 -12.937 -10.707 1.00 94.50 273 LYS A C 1
ATOM 2146 O O . LYS A 1 273 ? 9.620 -14.102 -10.328 1.00 94.50 273 LYS A O 1
ATOM 2151 N N . LEU A 1 274 ? 8.894 -12.002 -10.025 1.00 94.75 274 LEU A N 1
ATOM 2152 C CA . LEU A 1 274 ? 8.140 -12.274 -8.794 1.00 94.75 274 LEU A CA 1
ATOM 2153 C C . LEU A 1 274 ? 6.955 -13.217 -9.037 1.00 94.75 274 LEU A C 1
ATOM 2155 O O . LEU A 1 274 ? 6.630 -14.024 -8.173 1.00 94.75 274 LEU A O 1
ATOM 2159 N N . ALA A 1 275 ? 6.351 -13.156 -10.223 1.00 91.88 275 ALA A N 1
ATOM 2160 C CA . ALA A 1 275 ? 5.308 -14.075 -10.669 1.00 91.88 275 ALA A CA 1
ATOM 2161 C C . ALA A 1 275 ? 5.839 -15.469 -11.065 1.00 91.88 275 ALA A C 1
ATOM 2163 O O . ALA A 1 275 ? 5.059 -16.307 -11.511 1.00 91.88 275 ALA A O 1
ATOM 2164 N N . GLY A 1 276 ? 7.149 -15.717 -10.945 1.00 88.69 276 GLY A N 1
ATOM 2165 C CA . GLY A 1 276 ? 7.779 -16.988 -11.307 1.00 88.69 2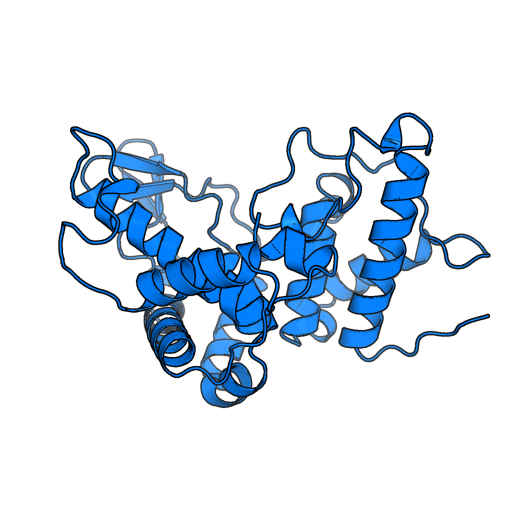76 GLY A CA 1
ATOM 2166 C C . GLY A 1 276 ? 7.989 -17.191 -12.810 1.00 88.69 276 GLY A C 1
ATOM 2167 O O . GLY A 1 276 ? 8.210 -18.320 -13.238 1.00 88.69 276 GLY A O 1
ATOM 2168 N N . ARG A 1 277 ? 7.918 -16.132 -13.628 1.00 85.12 277 ARG A N 1
ATOM 2169 C CA . ARG A 1 277 ? 8.197 -16.213 -15.070 1.00 85.12 277 ARG A CA 1
ATOM 2170 C C . ARG A 1 277 ? 9.698 -16.124 -15.339 1.00 85.12 277 ARG A C 1
ATOM 2172 O O . ARG A 1 277 ? 10.401 -15.318 -14.727 1.00 85.12 277 ARG A O 1
ATOM 2179 N N . THR A 1 278 ? 10.174 -16.913 -16.297 1.00 76.69 278 THR A N 1
ATOM 2180 C CA . THR A 1 278 ? 11.553 -16.826 -16.790 1.00 76.69 278 THR A CA 1
ATOM 2181 C C . THR A 1 278 ? 11.729 -15.549 -17.610 1.00 76.69 278 THR A C 1
ATOM 2183 O O . THR A 1 278 ? 10.919 -15.254 -18.487 1.00 76.69 278 THR A O 1
ATOM 2186 N N . LEU A 1 279 ? 12.781 -14.782 -17.317 1.00 71.06 279 LEU A N 1
ATOM 2187 C CA . LEU A 1 279 ? 13.176 -13.627 -18.120 1.00 71.06 279 LEU A CA 1
ATOM 2188 C C . LEU A 1 279 ? 14.162 -14.093 -19.193 1.00 71.06 279 LEU A C 1
ATOM 2190 O O . LEU A 1 279 ? 15.268 -14.520 -18.867 1.00 71.06 279 LEU A O 1
ATOM 2194 N N . GLU A 1 280 ? 13.758 -14.023 -20.457 1.00 66.06 280 GLU A N 1
ATOM 2195 C CA . GLU A 1 280 ? 14.648 -14.271 -21.590 1.00 66.06 280 GLU A CA 1
ATOM 2196 C C . GLU A 1 280 ? 15.373 -12.970 -21.947 1.00 66.06 280 GLU A C 1
ATOM 2198 O O . GLU A 1 280 ? 14.744 -11.964 -22.277 1.00 66.06 280 GLU A O 1
ATOM 2203 N N . PHE A 1 281 ? 16.701 -12.983 -21.845 1.00 57.09 281 PHE A N 1
ATOM 2204 C CA . PHE A 1 281 ? 17.553 -11.909 -22.347 1.00 57.09 281 PHE A CA 1
ATOM 2205 C C . PHE A 1 281 ? 18.039 -12.338 -23.733 1.00 57.09 281 PHE A C 1
ATOM 2207 O O . PHE A 1 281 ? 18.862 -13.246 -23.834 1.00 57.09 281 PHE A O 1
ATOM 2214 N N . SER A 1 282 ? 17.462 -11.752 -24.785 1.00 50.19 282 SER A N 1
ATOM 2215 C CA . SER A 1 282 ? 17.896 -11.945 -26.176 1.00 50.19 282 SER A CA 1
ATOM 2216 C C . SER A 1 282 ? 19.110 -11.092 -26.511 1.00 50.19 282 SER A C 1
ATOM 2218 O O . SER A 1 282 ? 19.042 -9.886 -26.172 1.00 50.19 282 SER A O 1
#

Sequence (282 aa):
AFRRLLELGWDIEAPGMLATRRVLFRLLAEDNDPTLLAELRPPGDDEDLVRHGRLLLREAAACALAQAGFESDPRLRGAARRLVDRVDAFLGSPLASKPWIRIGNQHVLAAEAAVPSFHLLVMLAHMPQFRSEHAQFIERLYQWLTQPWPRQAPVQQVGEYLVEQPHLVLGDFLSTRSALDQDMPSAVAWLEAMARLGFLGRHEGWVKLLDRTLDDRGKRGVWTPPRSMSMPGQVPPWAWPVLPLHDGALAAGADKAEALSADVTFRLALIAKLAGRTLEFS

Foldseek 3Di:
DLLLCVLVVPDCPPPVNVVVLVLLLLLLPPDPPPCNPVVVDDPPDDPLVVVVVSLVSNLLSLLSVLSVVVLVPVSSLVSLVVLLVLQLVLLPDPCLVPQWDDDPPATEGEQSRSADFLSNLSSCLSNVVSCVVVVVSLVSVLVQQADDDDPHFHWYDRPNDTDGDNRGRRYPCPNDPCSCQEAVLVLLSVLSSCLSSVNQVVDPSNVVSLVVQQVCADPQSFHFRDPSHDHDPDHDPSSVSLPDSDDPVVCPPPPPRVSRRVSSSVSSVSSCVSNVHDDDND